Protein AF-A0A4P9WTD4-F1 (afdb_monomer_lite)

Structure (mmCIF, N/CA/C/O backbone):
data_AF-A0A4P9WTD4-F1
#
_entry.id   AF-A0A4P9WTD4-F1
#
loop_
_atom_site.group_PDB
_atom_site.id
_atom_site.type_symbol
_atom_site.label_atom_id
_atom_site.label_alt_id
_atom_site.label_comp_id
_atom_site.label_asym_id
_atom_site.label_entity_id
_atom_site.label_seq_id
_atom_site.pdbx_PDB_ins_code
_atom_site.Cartn_x
_atom_site.Cartn_y
_atom_site.Cartn_z
_atom_site.occupancy
_atom_site.B_iso_or_equiv
_atom_site.auth_seq_id
_atom_site.auth_comp_id
_atom_site.auth_asym_id
_atom_site.auth_atom_id
_atom_site.pdbx_PDB_model_num
ATOM 1 N N . THR A 1 1 ? -2.253 -10.517 -20.379 1.00 47.25 1 THR A N 1
ATOM 2 C CA . THR A 1 1 ? -2.620 -11.701 -19.579 1.00 47.25 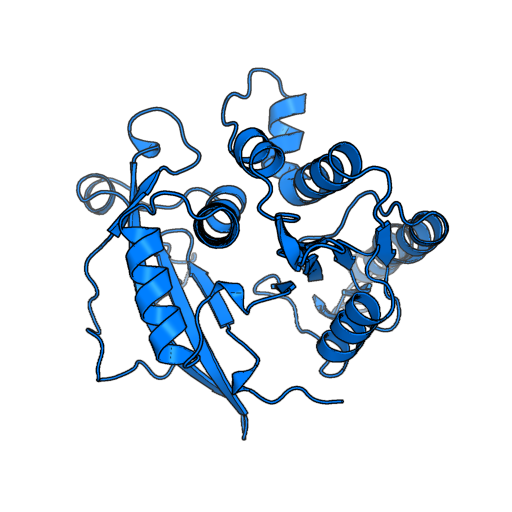1 THR A CA 1
ATOM 3 C C . THR A 1 1 ? -3.377 -11.205 -18.371 1.00 47.25 1 THR A C 1
ATOM 5 O O . THR A 1 1 ? -2.837 -10.384 -17.643 1.00 47.25 1 THR A O 1
ATOM 8 N N . SER A 1 2 ? -4.642 -11.588 -18.216 1.00 67.75 2 SER A N 1
ATOM 9 C CA . SER A 1 2 ? -5.402 -11.311 -16.994 1.00 67.75 2 SER A CA 1
ATOM 10 C C . SER A 1 2 ? -4.894 -12.235 -15.887 1.00 67.75 2 SER A C 1
ATOM 12 O O . SER A 1 2 ? -4.683 -13.422 -16.125 1.00 67.75 2 SER A O 1
ATOM 14 N N . PHE A 1 3 ? -4.649 -11.695 -14.696 1.00 77.19 3 PHE A N 1
ATOM 15 C CA . PHE A 1 3 ? -4.383 -12.518 -13.516 1.00 77.19 3 PHE A CA 1
ATOM 16 C C . PHE A 1 3 ? -5.710 -13.024 -12.961 1.00 77.19 3 PHE A C 1
ATOM 18 O O . PHE A 1 3 ? -6.673 -12.250 -12.915 1.00 77.19 3 PHE A O 1
ATOM 25 N N . ALA A 1 4 ? -5.746 -14.289 -12.546 1.00 86.38 4 ALA A N 1
ATOM 26 C CA . ALA A 1 4 ? -6.884 -14.830 -11.818 1.00 86.38 4 ALA A CA 1
ATOM 27 C C . ALA A 1 4 ? -7.024 -14.127 -10.453 1.00 86.38 4 ALA A C 1
ATOM 29 O O . ALA A 1 4 ? -6.084 -13.488 -9.967 1.00 86.38 4 ALA A O 1
ATOM 30 N N . ASP A 1 5 ? -8.232 -14.139 -9.898 1.00 87.69 5 ASP A N 1
ATOM 31 C CA . ASP A 1 5 ? -8.572 -13.313 -8.735 1.00 87.69 5 ASP A CA 1
ATOM 32 C C . ASP A 1 5 ? -7.946 -13.827 -7.432 1.00 87.69 5 ASP A C 1
ATOM 34 O O . ASP A 1 5 ? -7.643 -13.035 -6.546 1.00 87.69 5 ASP A O 1
ATOM 38 N N . ASP A 1 6 ? -7.626 -15.117 -7.374 1.00 85.62 6 ASP A N 1
ATOM 39 C CA . ASP A 1 6 ? -6.873 -15.789 -6.310 1.00 85.62 6 ASP A CA 1
ATOM 40 C C . ASP A 1 6 ? -5.388 -15.378 -6.241 1.00 85.62 6 ASP A C 1
ATOM 42 O O . ASP A 1 6 ? -4.740 -15.555 -5.212 1.00 85.62 6 ASP A O 1
ATOM 46 N N . TYR A 1 7 ? -4.850 -14.754 -7.295 1.00 90.88 7 TYR A N 1
ATOM 47 C CA . TYR A 1 7 ? -3.515 -14.134 -7.284 1.00 90.88 7 TYR A CA 1
ATOM 48 C C . TYR A 1 7 ? -3.527 -12.687 -6.772 1.00 90.88 7 TYR A C 1
ATOM 50 O O . TYR A 1 7 ? -2.493 -12.011 -6.800 1.00 90.88 7 TYR A O 1
ATOM 58 N N . LYS A 1 8 ? -4.687 -12.176 -6.348 1.00 94.69 8 LYS A N 1
ATOM 59 C CA . LYS A 1 8 ? -4.873 -10.794 -5.902 1.00 94.69 8 LYS A CA 1
ATOM 60 C C . LYS A 1 8 ? -5.380 -10.785 -4.463 1.00 94.69 8 LYS A C 1
ATOM 62 O O . LYS A 1 8 ? -6.129 -11.653 -4.036 1.00 94.69 8 LYS A O 1
ATOM 67 N N . LEU A 1 9 ? -4.985 -9.753 -3.731 1.00 96.69 9 LEU A N 1
ATOM 68 C CA . LEU A 1 9 ? -5.499 -9.452 -2.402 1.00 96.69 9 LEU A CA 1
ATOM 69 C C . LEU A 1 9 ? -5.784 -7.956 -2.345 1.00 96.69 9 LEU A C 1
ATOM 71 O O . LEU A 1 9 ? -4.868 -7.151 -2.530 1.00 96.69 9 LEU A O 1
ATOM 75 N N . LEU A 1 10 ? -7.030 -7.576 -2.070 1.00 97.12 10 LEU A N 1
ATOM 76 C CA . LEU A 1 10 ? -7.340 -6.195 -1.715 1.00 97.12 10 LEU A CA 1
ATOM 77 C C . LEU A 1 10 ? -6.977 -5.981 -0.247 1.00 97.12 10 LEU A C 1
ATOM 79 O O . LEU A 1 10 ? -7.539 -6.615 0.642 1.00 97.12 10 LEU A O 1
ATOM 83 N N . PHE A 1 11 ? -6.020 -5.092 0.007 1.00 97.69 11 PHE A N 1
ATOM 84 C CA . PHE A 1 11 ? -5.572 -4.744 1.352 1.00 97.69 11 PHE A CA 1
ATOM 85 C C . PHE A 1 11 ? -5.957 -3.296 1.649 1.00 97.69 11 PHE A C 1
ATOM 87 O O . PHE A 1 11 ? -5.287 -2.359 1.217 1.00 97.69 11 PHE A O 1
ATOM 94 N N . ILE A 1 12 ? -7.060 -3.109 2.368 1.00 97.56 12 ILE A N 1
ATOM 95 C CA . ILE A 1 12 ? -7.661 -1.799 2.619 1.00 97.56 12 ILE A CA 1
ATOM 96 C C . ILE A 1 12 ? -7.408 -1.413 4.073 1.00 97.56 12 ILE A C 1
ATOM 98 O O . ILE A 1 12 ? -7.670 -2.197 4.981 1.00 97.56 12 ILE A O 1
ATOM 102 N N . ILE A 1 13 ? -6.929 -0.191 4.318 1.00 97.38 13 ILE A N 1
ATOM 103 C CA . ILE A 1 13 ? -6.747 0.337 5.675 1.00 97.38 13 ILE A CA 1
ATOM 104 C C . ILE A 1 13 ? -7.654 1.550 5.870 1.00 97.38 13 ILE A C 1
ATOM 106 O O . ILE A 1 13 ? -7.453 2.586 5.240 1.00 97.38 13 ILE A O 1
ATOM 110 N N . ALA A 1 14 ? -8.606 1.448 6.794 1.00 96.56 14 ALA A N 1
ATOM 111 C CA . ALA A 1 14 ? -9.378 2.587 7.267 1.00 96.56 14 ALA A CA 1
ATOM 112 C C . ALA A 1 14 ? -8.606 3.301 8.389 1.00 96.56 14 ALA A C 1
ATOM 114 O O . ALA A 1 14 ? -8.388 2.743 9.472 1.00 96.56 14 ALA A O 1
ATOM 115 N N . ASP A 1 15 ? -8.165 4.534 8.125 1.00 94.81 15 ASP A N 1
ATOM 116 C CA . ASP A 1 15 ? -7.369 5.335 9.061 1.00 94.81 15 ASP A CA 1
ATOM 117 C C . ASP A 1 15 ? -8.236 5.987 10.149 1.00 94.81 15 ASP A C 1
ATOM 119 O O . ASP A 1 15 ? -8.491 7.192 10.159 1.00 94.81 15 ASP A O 1
ATOM 123 N N . GLY A 1 16 ? -8.681 5.164 11.091 1.00 94.06 16 GLY A N 1
ATOM 124 C CA . GLY A 1 16 ? -9.456 5.584 12.248 1.00 94.06 16 GLY A CA 1
ATOM 125 C C . GLY A 1 16 ? -10.963 5.428 12.066 1.00 94.06 16 GLY A C 1
ATOM 126 O O . GLY A 1 16 ? -11.479 5.202 10.969 1.00 94.06 16 GLY A O 1
ATOM 127 N N . MET A 1 17 ? -11.683 5.603 13.170 1.00 92.69 17 MET A N 1
ATOM 128 C CA . MET A 1 17 ? -13.146 5.656 13.181 1.00 92.69 17 MET A CA 1
ATOM 129 C C . MET A 1 17 ? -13.596 7.076 12.826 1.00 92.69 17 MET A C 1
ATOM 131 O O . MET A 1 17 ? -13.810 7.908 13.706 1.00 92.69 17 MET A O 1
ATOM 135 N N . VAL A 1 18 ? -13.660 7.378 11.527 1.00 92.19 18 VAL A N 1
ATOM 136 C CA . VAL A 1 18 ? -13.983 8.717 11.013 1.00 92.19 18 VAL A CA 1
ATOM 137 C C . VAL A 1 18 ? -15.304 8.690 10.252 1.00 92.19 18 VAL A C 1
ATOM 139 O O . VAL A 1 18 ? -15.520 7.819 9.414 1.00 92.19 18 VAL A O 1
ATOM 142 N N . THR A 1 19 ? -16.160 9.675 10.515 1.00 91.56 19 THR A N 1
ATOM 143 C CA . THR A 1 19 ? -17.380 9.942 9.744 1.00 91.56 19 THR A CA 1
ATOM 144 C C . THR A 1 19 ? -17.198 11.244 8.972 1.00 91.56 19 THR A C 1
ATOM 146 O O . THR A 1 19 ? -16.781 12.258 9.542 1.00 91.56 19 THR A O 1
ATOM 149 N N . GLY A 1 20 ? -17.451 11.201 7.663 1.00 86.00 20 GLY A N 1
ATOM 150 C CA . GLY A 1 20 ? -17.357 12.366 6.786 1.00 86.00 20 GLY A CA 1
ATOM 151 C C . GLY A 1 20 ? -18.389 13.438 7.142 1.00 86.00 20 GLY A C 1
ATOM 152 O O . GLY A 1 20 ? -19.446 13.150 7.699 1.00 86.00 20 GLY A O 1
ATOM 153 N N . SER A 1 21 ? -18.094 14.696 6.816 1.00 87.25 21 SER A N 1
ATOM 154 C CA . SER A 1 21 ? -19.066 15.778 7.001 1.00 87.25 21 SER A CA 1
ATOM 155 C C . SER A 1 21 ? -20.281 15.541 6.106 1.00 87.25 21 SER A C 1
ATOM 157 O O . SER A 1 21 ? -20.134 15.482 4.892 1.00 87.25 21 SER A O 1
ATOM 159 N N . GLY A 1 22 ? -21.472 15.452 6.699 1.00 87.62 22 GLY A N 1
ATOM 160 C CA . GLY A 1 22 ? -22.713 15.162 5.972 1.00 87.62 22 GLY A CA 1
ATOM 161 C C . GLY A 1 22 ? -23.001 13.671 5.778 1.00 87.62 22 GLY A C 1
ATOM 162 O O . GLY A 1 22 ? -24.087 13.335 5.316 1.00 87.62 22 GLY A O 1
ATOM 163 N N . GLU A 1 23 ? -22.088 12.787 6.185 1.00 90.12 23 GLU A N 1
ATOM 164 C CA . GLU A 1 23 ? -22.290 11.340 6.131 1.00 90.12 23 GLU A CA 1
ATOM 165 C C . GLU A 1 23 ? -22.925 10.807 7.416 1.00 90.12 23 GLU A C 1
ATOM 167 O O . GLU A 1 23 ? -22.675 11.298 8.519 1.00 90.12 23 GLU A O 1
ATOM 172 N N . THR A 1 24 ? -23.744 9.765 7.274 1.00 91.38 24 THR A N 1
ATOM 173 C CA . THR A 1 24 ? -24.396 9.084 8.411 1.00 91.38 24 THR A CA 1
ATOM 174 C C . THR A 1 24 ? -23.626 7.861 8.895 1.00 91.38 24 THR A C 1
ATOM 176 O O . THR A 1 24 ? -23.836 7.413 10.019 1.00 91.38 24 THR A O 1
ATOM 179 N N . ARG A 1 25 ? -22.735 7.331 8.052 1.00 93.38 25 ARG A N 1
ATOM 180 C CA . ARG A 1 25 ? -21.961 6.113 8.294 1.00 93.38 25 ARG A CA 1
ATOM 181 C C . ARG A 1 25 ? -20.480 6.438 8.358 1.00 93.38 25 ARG A C 1
ATOM 183 O O . ARG A 1 25 ? -19.993 7.301 7.626 1.00 93.38 25 ARG A O 1
ATOM 190 N N . SER A 1 26 ? -19.759 5.740 9.226 1.00 93.75 26 SER A N 1
ATOM 191 C CA . SER A 1 26 ? -18.306 5.892 9.301 1.00 93.75 26 SER A CA 1
ATOM 192 C C . SER A 1 26 ? -17.624 5.276 8.069 1.00 93.75 26 SER A C 1
ATOM 194 O O . SER A 1 26 ? -18.153 4.351 7.449 1.00 93.75 26 SER A O 1
ATOM 196 N N . THR A 1 27 ? -16.431 5.754 7.695 1.00 94.25 27 THR A N 1
ATOM 197 C CA . THR A 1 27 ? -15.652 5.173 6.585 1.00 94.25 27 THR A CA 1
ATOM 198 C C . THR A 1 27 ? -15.463 3.656 6.744 1.00 94.25 27 THR A C 1
ATOM 200 O O . THR A 1 27 ? -15.706 2.940 5.772 1.00 94.25 27 THR A O 1
ATOM 203 N N . PRO A 1 28 ? -15.117 3.121 7.936 1.00 95.50 28 PRO A N 1
ATOM 204 C CA . PRO A 1 28 ? -15.068 1.677 8.147 1.00 95.50 28 PRO A CA 1
ATOM 205 C C . PRO A 1 28 ? -16.398 0.970 7.872 1.00 95.50 28 PRO A C 1
ATOM 207 O O . PRO A 1 28 ? -16.398 -0.078 7.239 1.00 95.50 28 PRO A O 1
ATOM 210 N N . GLU A 1 29 ? -17.535 1.527 8.299 1.00 95.12 29 GLU A N 1
ATOM 211 C CA . GLU A 1 29 ? -18.846 0.921 8.030 1.00 95.12 29 GLU A CA 1
ATOM 212 C C . GLU A 1 29 ? -19.137 0.850 6.533 1.00 95.12 29 GLU A C 1
ATOM 214 O O . GLU A 1 29 ? -19.623 -0.175 6.058 1.00 95.12 29 GLU A O 1
ATOM 219 N N . ILE A 1 30 ? -18.847 1.924 5.795 1.00 95.06 30 ILE A N 1
ATOM 220 C CA . ILE A 1 30 ? -19.037 1.972 4.342 1.00 95.06 30 ILE A CA 1
ATOM 221 C C . ILE A 1 30 ? -18.205 0.872 3.675 1.00 95.06 30 ILE A C 1
ATOM 223 O O . ILE A 1 30 ? -18.763 0.068 2.929 1.00 95.06 30 ILE A O 1
ATOM 227 N N . LEU A 1 31 ? -16.915 0.778 4.014 1.00 95.25 31 LEU A N 1
ATOM 228 C CA . LEU A 1 31 ? -16.016 -0.256 3.492 1.00 95.25 31 LEU A CA 1
ATOM 229 C C . LEU A 1 31 ? -16.522 -1.669 3.804 1.00 95.25 31 LEU A C 1
ATOM 231 O O . LEU A 1 31 ? -16.565 -2.513 2.915 1.00 95.25 31 LEU A O 1
ATOM 235 N N . LEU A 1 32 ? -16.961 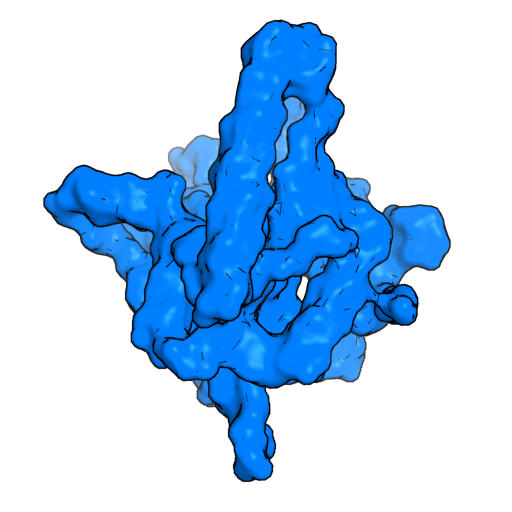-1.923 5.040 1.00 96.12 32 LEU A N 1
ATOM 236 C CA . LEU A 1 32 ? -17.476 -3.234 5.440 1.00 96.12 32 LEU A CA 1
ATOM 237 C C . LEU A 1 32 ? -18.793 -3.595 4.742 1.00 96.12 32 LEU A C 1
ATOM 239 O O . LEU A 1 32 ? -19.047 -4.771 4.529 1.00 96.12 32 LEU A O 1
ATOM 243 N N . SER A 1 33 ? -19.613 -2.617 4.342 1.00 95.12 33 SER A N 1
ATOM 244 C CA . SER A 1 33 ? -20.810 -2.901 3.531 1.00 95.12 33 SER A CA 1
ATOM 245 C C . SER A 1 33 ? -20.534 -3.166 2.056 1.00 95.12 33 SER A C 1
ATOM 247 O O . SER A 1 33 ? -21.446 -3.580 1.348 1.00 95.12 33 SER A O 1
ATOM 249 N N . MET A 1 34 ? -19.319 -2.892 1.580 1.00 94.50 34 MET A N 1
ATOM 250 C CA . MET A 1 34 ? -18.927 -3.164 0.196 1.00 94.50 34 MET A CA 1
ATOM 251 C C . MET A 1 34 ? -18.374 -4.578 0.011 1.00 94.50 34 MET A C 1
ATOM 253 O O . MET A 1 34 ? -18.164 -4.983 -1.128 1.00 94.50 34 MET A O 1
ATOM 257 N N . ILE A 1 35 ? -18.118 -5.312 1.097 1.00 95.81 35 ILE A N 1
ATOM 258 C CA . ILE A 1 35 ? -17.527 -6.650 1.054 1.00 95.81 35 ILE A CA 1
ATOM 259 C C . ILE A 1 35 ? -18.463 -7.689 1.666 1.00 95.81 35 ILE A C 1
ATOM 261 O O . ILE A 1 35 ? -19.193 -7.420 2.619 1.00 95.81 35 ILE A O 1
ATOM 265 N N . GLU A 1 36 ? -18.402 -8.902 1.136 1.00 95.94 36 GLU A N 1
ATOM 266 C CA . GLU A 1 36 ? -19.046 -10.083 1.699 1.00 95.94 36 GLU A CA 1
ATOM 267 C C . GLU A 1 36 ? -18.134 -10.650 2.792 1.00 95.94 36 GLU A C 1
ATOM 269 O O . GLU A 1 36 ? -17.082 -11.220 2.498 1.00 95.94 36 GLU A O 1
ATOM 274 N N . LEU A 1 37 ? -18.488 -10.430 4.062 1.00 96.31 37 LEU A N 1
ATOM 275 C CA . LEU A 1 37 ? -17.699 -10.906 5.202 1.00 96.31 37 LEU A CA 1
ATOM 276 C C . LEU A 1 37 ? -17.734 -12.433 5.308 1.00 96.31 37 LEU A C 1
ATOM 278 O O . LEU A 1 37 ? -18.788 -13.045 5.155 1.00 96.31 37 LEU A O 1
ATOM 282 N N . ASP A 1 38 ? -16.589 -13.033 5.634 1.00 95.00 38 ASP A N 1
ATOM 283 C CA . ASP A 1 38 ? -16.498 -14.477 5.857 1.00 95.00 38 ASP A CA 1
ATOM 284 C C . ASP A 1 38 ? -17.192 -14.887 7.167 1.00 95.00 38 ASP A C 1
ATOM 286 O O . ASP A 1 38 ? -16.834 -14.404 8.243 1.00 95.00 38 ASP A O 1
ATOM 290 N N . GLU A 1 39 ? -18.144 -15.818 7.091 1.00 93.31 39 GLU A N 1
ATOM 291 C CA . GLU A 1 39 ? -18.887 -16.342 8.245 1.00 93.31 39 GLU A CA 1
ATOM 292 C C . GLU A 1 39 ? -18.021 -17.160 9.221 1.00 93.31 39 GLU A C 1
ATOM 294 O O . GLU A 1 39 ? -18.353 -17.269 10.403 1.00 93.31 39 GLU A O 1
ATOM 299 N N . ASN A 1 40 ? -16.895 -17.715 8.762 1.00 92.00 40 ASN A N 1
ATOM 300 C CA . ASN A 1 40 ? -15.944 -18.444 9.606 1.00 92.00 40 ASN A CA 1
ATOM 301 C C . ASN A 1 40 ? -15.164 -17.514 10.545 1.00 92.00 40 ASN A C 1
ATOM 303 O O . ASN A 1 40 ? -14.508 -17.983 11.479 1.00 92.00 40 ASN A O 1
ATOM 307 N N . TRP A 1 41 ? -15.225 -16.202 10.313 1.00 91.62 41 TRP A N 1
ATOM 308 C CA . TRP A 1 41 ? -14.562 -15.196 11.127 1.00 91.62 41 TRP A CA 1
ATOM 309 C C . TRP A 1 41 ? -15.580 -14.306 11.839 1.00 91.62 41 TRP A C 1
ATOM 311 O O . TRP A 1 41 ? -16.677 -14.037 11.361 1.00 91.62 41 TRP A O 1
ATOM 321 N N . SER A 1 42 ? -15.209 -13.818 13.026 1.00 85.19 42 SER A N 1
ATOM 322 C CA . SER A 1 42 ? -16.078 -12.912 13.781 1.00 85.19 42 SER A CA 1
ATOM 323 C C . SER A 1 42 ? -16.337 -11.625 12.995 1.00 85.19 42 SER A C 1
ATOM 325 O O . SER A 1 42 ? -15.395 -10.924 12.620 1.00 85.19 42 SER A O 1
ATOM 327 N N . SER A 1 43 ? -17.611 -11.250 12.865 1.00 84.12 43 SER A N 1
ATOM 328 C CA . SER A 1 43 ? -18.040 -9.934 12.371 1.00 84.12 43 SER A CA 1
ATOM 329 C C . SER A 1 43 ? -17.692 -8.786 13.331 1.00 84.12 43 SER A C 1
ATOM 331 O O . SER A 1 43 ? -17.803 -7.617 12.973 1.00 84.12 43 SER A O 1
ATOM 333 N N . ALA A 1 44 ? -17.230 -9.103 14.543 1.00 88.50 44 ALA A N 1
ATOM 334 C CA . ALA A 1 44 ? -16.696 -8.164 15.521 1.00 88.50 44 ALA A CA 1
ATOM 335 C C . ALA A 1 44 ? -15.316 -8.650 16.010 1.00 88.50 44 ALA A C 1
ATOM 337 O O . ALA A 1 44 ? -15.196 -9.187 17.117 1.00 88.50 44 ALA A O 1
ATOM 338 N N . PRO A 1 45 ? -14.261 -8.516 15.189 1.00 92.88 45 PRO A N 1
ATOM 339 C CA . PRO A 1 45 ? -12.922 -8.958 15.548 1.00 92.88 45 PRO A CA 1
ATOM 340 C C . PRO A 1 45 ? -12.360 -8.146 16.724 1.00 92.88 45 PRO A C 1
ATOM 342 O O . PRO A 1 45 ? -12.669 -6.962 16.919 1.00 92.88 45 PRO A O 1
ATOM 345 N N . ILE A 1 46 ? -11.510 -8.808 17.508 1.00 94.38 46 ILE A N 1
ATOM 346 C CA . ILE A 1 46 ? -10.835 -8.216 18.664 1.00 94.38 46 ILE A CA 1
ATOM 347 C C . ILE A 1 46 ? -9.806 -7.185 18.165 1.00 94.38 46 ILE A C 1
ATOM 349 O O . ILE A 1 46 ? -9.044 -7.495 17.248 1.00 94.38 46 ILE A O 1
ATOM 353 N N . PRO A 1 47 ? -9.757 -5.969 18.743 1.00 97.06 47 PRO A N 1
ATOM 354 C CA . PRO A 1 47 ? -8.697 -5.010 18.452 1.00 97.06 47 PRO A CA 1
ATOM 355 C C . PRO A 1 47 ? -7.317 -5.568 18.812 1.00 97.06 47 PRO A C 1
ATOM 357 O O . PRO A 1 47 ? -7.061 -5.894 19.971 1.00 97.06 47 PRO A O 1
ATOM 360 N N . MET A 1 48 ? -6.417 -5.627 17.835 1.00 97.88 48 MET A N 1
ATOM 361 C CA . MET A 1 48 ? -5.037 -6.058 18.027 1.00 97.88 48 MET A CA 1
ATOM 362 C C . MET A 1 48 ? -4.109 -4.842 18.154 1.00 97.88 48 MET A C 1
ATOM 364 O O . MET A 1 48 ? -4.190 -3.929 17.325 1.00 97.88 48 MET A O 1
ATOM 368 N N . PRO A 1 49 ? -3.234 -4.791 19.175 1.00 97.62 49 PRO A N 1
ATOM 369 C CA . PRO A 1 49 ? -2.328 -3.668 19.379 1.00 97.62 49 PRO A CA 1
ATOM 370 C C . PRO A 1 49 ? -1.175 -3.644 18.372 1.00 97.62 49 PRO A C 1
ATOM 372 O O . PRO A 1 49 ? -0.656 -4.686 17.966 1.00 97.62 49 PRO A O 1
ATOM 375 N N . TYR A 1 50 ? -0.740 -2.430 18.034 1.00 97.00 50 TYR A N 1
ATOM 376 C CA . TYR A 1 50 ? 0.469 -2.154 17.263 1.00 97.00 50 TYR A CA 1
ATOM 377 C C . TYR A 1 50 ? 1.075 -0.797 17.660 1.00 97.00 50 TYR A C 1
ATOM 379 O O . TYR A 1 50 ? 0.444 0.018 18.340 1.00 97.00 50 TYR A O 1
ATOM 387 N N . LEU A 1 51 ? 2.318 -0.550 17.237 1.00 94.50 51 LEU A N 1
ATOM 388 C CA . LEU A 1 51 ? 2.995 0.728 17.457 1.00 94.50 51 LEU A CA 1
ATOM 389 C C . LEU A 1 51 ? 2.821 1.644 16.243 1.00 94.50 51 LEU A C 1
ATOM 391 O O . LEU A 1 51 ? 3.325 1.350 15.161 1.00 94.50 51 LEU A O 1
ATOM 395 N N . ALA A 1 52 ? 2.144 2.769 16.451 1.00 92.38 52 ALA A N 1
ATOM 396 C CA . ALA A 1 52 ? 1.872 3.778 15.439 1.00 92.38 52 ALA A CA 1
ATOM 397 C C . ALA A 1 52 ? 2.975 4.847 15.335 1.00 92.38 52 ALA A C 1
ATOM 399 O O . ALA A 1 52 ? 3.768 5.070 16.256 1.00 92.38 52 ALA A O 1
ATOM 400 N N . VAL A 1 53 ? 2.984 5.576 14.218 1.00 87.81 53 VAL A N 1
ATOM 401 C CA . VAL A 1 53 ? 3.872 6.720 13.954 1.00 87.81 53 VAL A CA 1
ATOM 402 C C . VAL A 1 53 ? 3.335 7.980 14.623 1.00 87.81 53 VAL A C 1
ATOM 404 O O . VAL A 1 53 ? 2.830 8.901 13.983 1.00 87.81 53 VAL A O 1
ATOM 407 N N . ALA A 1 54 ? 3.453 8.026 15.945 1.00 85.88 54 ALA A N 1
ATOM 408 C CA . ALA A 1 54 ? 3.055 9.168 16.756 1.00 85.88 54 ALA A CA 1
ATOM 409 C C . ALA A 1 54 ? 3.976 9.360 17.969 1.00 85.88 54 ALA A C 1
ATOM 411 O O . ALA A 1 54 ? 4.876 8.559 18.232 1.00 85.88 54 ALA A O 1
ATOM 412 N N . GLU A 1 55 ? 3.767 10.456 18.696 1.00 83.12 55 GLU A N 1
ATOM 413 C CA . GLU A 1 55 ? 4.498 10.783 19.922 1.00 83.12 55 GLU A CA 1
ATOM 414 C C . GLU A 1 55 ? 3.618 10.567 21.163 1.00 83.12 55 GLU A C 1
ATOM 416 O O . GLU A 1 55 ? 2.394 10.699 21.113 1.00 83.12 55 GLU A O 1
ATOM 421 N N . GLY A 1 56 ? 4.248 10.239 22.294 1.00 87.25 56 GLY A N 1
ATOM 422 C CA . GLY A 1 56 ? 3.554 10.033 23.567 1.00 87.25 56 GLY A CA 1
ATOM 423 C C . GLY A 1 56 ? 2.552 8.875 23.531 1.00 87.25 56 GLY A C 1
ATOM 424 O O . GLY A 1 56 ? 2.801 7.847 22.902 1.00 87.25 56 GLY A O 1
ATOM 425 N N . ALA A 1 57 ? 1.413 9.054 24.206 1.00 85.12 57 ALA A N 1
ATOM 426 C CA . ALA A 1 57 ? 0.363 8.039 24.316 1.00 85.12 57 ALA A CA 1
ATOM 427 C C . ALA A 1 57 ? -0.245 7.646 22.958 1.00 85.12 57 ALA A C 1
ATOM 429 O O . ALA A 1 57 ? -0.655 6.506 22.775 1.00 85.12 57 ALA A O 1
ATOM 430 N N . ALA A 1 58 ? -0.228 8.555 21.978 1.00 85.38 58 ALA A N 1
ATOM 431 C CA . ALA A 1 58 ? -0.765 8.299 20.644 1.00 85.38 58 ALA A CA 1
ATOM 432 C C . ALA A 1 58 ? 0.051 7.257 19.850 1.00 85.38 58 ALA A C 1
ATOM 434 O O . ALA A 1 58 ? -0.408 6.798 18.800 1.00 85.38 58 ALA A O 1
ATOM 435 N N . ARG A 1 59 ? 1.253 6.892 20.326 1.00 92.31 59 ARG A N 1
ATOM 436 C CA . ARG A 1 59 ? 2.090 5.830 19.749 1.00 92.31 59 ARG A CA 1
ATOM 437 C C . ARG A 1 59 ? 1.474 4.444 19.931 1.00 92.31 59 ARG A C 1
ATOM 439 O O . ARG A 1 59 ? 1.725 3.564 19.115 1.00 92.31 59 ARG A O 1
ATOM 446 N N . GLU A 1 60 ? 0.687 4.240 20.979 1.00 94.38 60 GLU A N 1
ATOM 447 C CA . GLU A 1 60 ? -0.080 3.011 21.147 1.00 94.38 60 GLU A CA 1
ATOM 448 C C . GLU A 1 60 ? -1.378 3.128 20.353 1.00 94.38 60 GLU A C 1
ATOM 450 O O . GLU A 1 60 ? -2.137 4.086 20.508 1.00 94.38 60 GLU A O 1
ATOM 455 N N . ASN A 1 61 ? -1.626 2.164 19.472 1.00 96.81 61 ASN A N 1
ATOM 456 C CA . ASN A 1 61 ? -2.853 2.105 18.693 1.00 96.81 61 ASN A CA 1
ATOM 457 C C . ASN A 1 61 ? -3.317 0.650 18.578 1.00 96.81 61 ASN A C 1
ATOM 459 O O . ASN A 1 61 ? -2.562 -0.290 18.836 1.00 96.81 61 ASN A O 1
ATOM 463 N N . MET A 1 62 ? -4.579 0.458 18.214 1.00 97.75 62 MET A N 1
ATOM 464 C CA . MET A 1 62 ? -5.149 -0.857 17.955 1.00 97.75 62 MET A CA 1
ATOM 465 C C . MET A 1 62 ? -5.886 -0.838 16.624 1.00 97.75 62 MET A C 1
ATOM 467 O O . MET A 1 62 ? -6.427 0.193 16.213 1.00 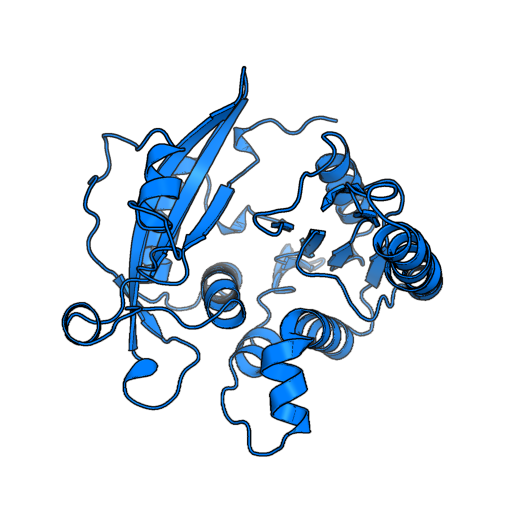97.75 62 MET A O 1
ATOM 471 N N . ALA A 1 63 ? -5.915 -1.985 15.956 1.00 98.00 63 ALA A N 1
ATOM 472 C CA . ALA A 1 63 ? -6.683 -2.164 14.738 1.00 98.00 63 ALA A CA 1
ATOM 473 C C . ALA A 1 63 ? -7.443 -3.489 14.744 1.00 98.00 63 ALA A C 1
ATOM 475 O O . ALA A 1 63 ? -7.020 -4.481 15.331 1.00 98.00 63 ALA A O 1
ATOM 476 N N . LYS A 1 64 ? -8.592 -3.481 14.081 1.00 97.69 64 LYS A N 1
ATOM 477 C CA . LYS A 1 64 ? -9.447 -4.638 13.842 1.00 97.69 64 LYS A CA 1
ATOM 478 C C . LYS A 1 64 ? -9.246 -5.107 12.410 1.00 97.69 64 LYS A C 1
ATOM 480 O O . LYS A 1 64 ? -9.321 -4.285 11.501 1.00 97.69 64 LYS A O 1
ATOM 485 N N . VAL A 1 65 ? -9.026 -6.399 12.201 1.00 98.06 65 VAL A N 1
ATOM 486 C CA . VAL A 1 65 ? -8.855 -6.965 10.856 1.00 98.06 65 VAL A CA 1
ATOM 487 C C . VAL A 1 65 ? -10.085 -7.783 10.492 1.00 98.06 65 VAL A C 1
ATOM 489 O O . VAL A 1 65 ? -10.403 -8.758 11.176 1.00 98.06 65 VAL A O 1
ATOM 492 N N . TYR A 1 66 ? -10.744 -7.391 9.410 1.00 97.94 66 TYR A N 1
ATOM 493 C CA . TYR A 1 66 ? -11.881 -8.085 8.814 1.00 97.94 66 TYR A CA 1
ATOM 494 C C . TYR A 1 66 ? -11.435 -8.785 7.534 1.00 97.94 66 TYR A C 1
ATOM 496 O O . TYR A 1 66 ? -10.545 -8.294 6.837 1.00 97.94 66 TYR A O 1
ATOM 504 N N . VAL A 1 67 ? -12.061 -9.919 7.240 1.00 96.88 67 VAL A N 1
ATOM 505 C CA . VAL A 1 67 ? -11.800 -10.732 6.050 1.00 96.88 67 VAL A CA 1
ATOM 506 C C . VAL A 1 67 ? -13.098 -10.978 5.301 1.00 96.88 67 VAL A C 1
ATOM 508 O O . VAL A 1 67 ? -14.162 -11.083 5.912 1.00 96.88 67 VAL A O 1
ATOM 511 N N . GLY A 1 68 ? -13.000 -11.058 3.984 1.00 96.31 68 GLY A N 1
ATOM 512 C CA . GLY A 1 68 ? -14.140 -11.308 3.122 1.00 96.31 68 GLY A CA 1
ATOM 513 C C . GLY A 1 68 ? -13.755 -11.261 1.652 1.00 96.31 68 GLY A C 1
ATOM 514 O O . GLY A 1 68 ? -12.573 -11.328 1.304 1.00 96.31 68 GLY A O 1
ATOM 515 N N . TRP A 1 69 ? -14.757 -11.092 0.800 1.00 96.81 69 TRP A N 1
ATOM 516 C CA . TRP A 1 69 ? -14.594 -10.989 -0.644 1.00 96.81 69 TRP A CA 1
ATOM 517 C C . TRP A 1 69 ? -15.251 -9.727 -1.176 1.00 96.81 69 TRP A C 1
ATOM 519 O O . TRP A 1 69 ? -16.348 -9.349 -0.766 1.00 96.81 69 TRP A O 1
ATOM 529 N N . TYR A 1 70 ? -14.561 -9.063 -2.096 1.00 96.19 70 TYR A N 1
ATOM 530 C CA . TYR A 1 70 ? -15.144 -7.991 -2.883 1.00 96.19 70 TYR A CA 1
ATOM 531 C C . TYR A 1 70 ? -15.576 -8.562 -4.231 1.00 96.19 70 TYR A C 1
ATOM 533 O O . TYR A 1 70 ? -14.732 -9.006 -5.016 1.00 96.19 70 TYR A O 1
ATOM 541 N N . SER A 1 71 ? -16.883 -8.548 -4.478 1.00 94.69 71 SER A N 1
ATOM 542 C CA . SER A 1 71 ? -17.498 -9.083 -5.691 1.00 94.69 71 SER A CA 1
ATOM 543 C C . SER A 1 71 ? -17.852 -7.946 -6.653 1.00 94.69 71 SER A C 1
ATOM 545 O O . SER A 1 71 ? -18.573 -7.013 -6.297 1.00 94.69 71 SER A O 1
ATOM 547 N N . ALA A 1 72 ? -17.365 -8.022 -7.891 1.00 91.38 72 ALA A N 1
ATOM 548 C CA . ALA A 1 72 ? -17.663 -7.067 -8.956 1.00 91.38 72 ALA A CA 1
ATOM 549 C C . ALA A 1 72 ? -17.908 -7.806 -10.279 1.00 91.38 72 ALA A C 1
ATOM 551 O O . ALA A 1 72 ? -16.977 -8.231 -10.966 1.00 91.38 72 ALA A O 1
ATOM 552 N N . GLY A 1 73 ? -19.182 -7.953 -10.652 1.00 89.94 73 GLY A N 1
ATOM 553 C CA . GLY A 1 73 ? -19.570 -8.755 -11.812 1.00 89.94 73 GLY A CA 1
ATOM 554 C C . GLY A 1 73 ? -19.247 -10.233 -11.587 1.00 89.94 73 GLY A C 1
ATOM 555 O O . GLY A 1 73 ? -19.715 -10.821 -10.619 1.00 89.94 73 GLY A O 1
ATOM 556 N N . GLU A 1 74 ? -18.449 -10.822 -12.476 1.00 90.69 74 GLU A N 1
ATOM 557 C CA . GLU A 1 74 ? -17.991 -12.218 -12.367 1.00 90.69 74 GLU A CA 1
ATOM 558 C C . GLU A 1 74 ? -16.715 -12.372 -11.521 1.00 90.69 74 GLU A C 1
ATOM 560 O O . GLU A 1 74 ? -16.278 -13.492 -11.263 1.00 90.69 74 GLU A O 1
ATOM 565 N N . HIS A 1 75 ? -16.108 -11.259 -11.096 1.00 92.12 75 HIS A N 1
ATOM 566 C CA . HIS A 1 75 ? -14.874 -11.258 -10.317 1.00 92.12 75 HIS A CA 1
ATOM 567 C C . HIS A 1 75 ? -15.159 -11.252 -8.821 1.00 92.12 75 HIS A C 1
ATOM 569 O O . HIS A 1 75 ? -16.003 -10.489 -8.350 1.00 92.12 75 HIS A O 1
ATOM 575 N N . SER A 1 76 ? -14.401 -12.049 -8.070 1.00 94.56 76 SER A N 1
ATOM 576 C CA . SER A 1 76 ? -14.452 -12.078 -6.608 1.00 94.56 76 SER A CA 1
ATOM 577 C C . SER A 1 76 ? -13.036 -12.124 -6.055 1.00 94.56 76 SER A C 1
ATOM 579 O O . SER A 1 76 ? -12.319 -13.108 -6.234 1.00 94.56 76 SER A O 1
ATOM 581 N N . VAL A 1 77 ? -12.606 -11.030 -5.425 1.00 96.12 77 VAL A N 1
ATOM 582 C CA . VAL A 1 77 ? -11.225 -10.864 -4.957 1.00 96.12 77 VAL A CA 1
ATOM 583 C C . VAL A 1 77 ? -11.174 -10.972 -3.431 1.00 96.12 77 VAL A C 1
ATOM 585 O O . VAL A 1 77 ? -11.894 -10.230 -2.747 1.00 96.12 77 VAL A O 1
ATOM 588 N N . PRO A 1 78 ? -10.304 -11.836 -2.870 1.00 97.12 78 PRO A N 1
ATOM 589 C CA . PRO A 1 78 ? -10.057 -11.877 -1.435 1.00 97.12 78 PRO A CA 1
ATOM 590 C C . PRO A 1 78 ? -9.686 -10.493 -0.902 1.00 97.12 78 PRO A C 1
ATOM 592 O O . PRO A 1 78 ? -8.851 -9.787 -1.475 1.00 97.12 78 PRO A O 1
ATOM 595 N N . THR A 1 79 ? -10.320 -10.085 0.192 1.00 97.62 79 THR A N 1
ATOM 596 C CA . THR A 1 79 ? -10.218 -8.726 0.722 1.00 97.62 79 THR A CA 1
ATOM 597 C C . THR A 1 79 ? -9.977 -8.733 2.224 1.00 97.62 79 THR A C 1
ATOM 599 O O . THR A 1 79 ? -10.653 -9.421 2.989 1.00 97.62 79 THR A O 1
ATOM 602 N N . ILE A 1 80 ? -9.019 -7.914 2.649 1.00 97.62 80 ILE A N 1
ATOM 603 C CA . ILE A 1 80 ? -8.750 -7.595 4.046 1.00 97.62 80 ILE A CA 1
ATOM 604 C C . ILE A 1 80 ? -9.027 -6.121 4.280 1.00 97.62 80 ILE A C 1
ATOM 606 O O . ILE A 1 80 ? -8.518 -5.261 3.561 1.00 97.62 80 ILE A O 1
ATOM 610 N N . VAL A 1 81 ? -9.779 -5.836 5.342 1.00 98.12 81 VAL A N 1
ATOM 611 C CA . VAL A 1 81 ? -10.015 -4.472 5.818 1.00 98.12 81 VAL A CA 1
ATOM 612 C C . VAL A 1 81 ? -9.428 -4.326 7.216 1.00 98.12 81 VAL A C 1
ATOM 614 O O . VAL A 1 81 ? -9.898 -4.935 8.176 1.00 98.12 81 VAL A O 1
ATOM 617 N N . VAL A 1 82 ? -8.391 -3.502 7.336 1.00 98.31 82 VAL A N 1
ATOM 618 C CA . VAL A 1 82 ? -7.764 -3.123 8.603 1.00 98.31 82 VAL A CA 1
ATOM 619 C C . VAL A 1 82 ? -8.373 -1.810 9.070 1.00 98.31 82 VAL A C 1
ATOM 621 O O . VAL A 1 82 ? -8.164 -0.762 8.467 1.00 98.31 82 VAL A O 1
ATOM 624 N N . VAL A 1 83 ? -9.120 -1.843 10.165 1.00 97.88 83 VAL A N 1
ATOM 625 C CA . VAL A 1 83 ? -9.772 -0.666 10.742 1.00 97.88 83 VAL A CA 1
ATOM 626 C C . VAL A 1 83 ? -9.013 -0.234 11.982 1.00 97.88 83 VAL A C 1
ATOM 628 O O . VAL A 1 83 ? -9.087 -0.903 13.014 1.00 97.88 83 VAL A O 1
ATOM 631 N N . LYS A 1 84 ? -8.300 0.893 11.913 1.00 97.69 84 LYS A N 1
ATOM 632 C CA . LYS A 1 84 ? -7.679 1.475 13.109 1.00 97.69 84 LYS A CA 1
ATOM 633 C C . LYS A 1 84 ? -8.775 2.006 14.027 1.00 97.69 84 LYS A C 1
ATOM 635 O O . LYS A 1 84 ? -9.673 2.709 13.572 1.00 97.69 84 LYS A O 1
ATOM 640 N N . CYS A 1 85 ? -8.705 1.683 15.312 1.00 95.94 85 CYS A N 1
ATOM 641 C CA . CYS A 1 85 ? -9.752 2.038 16.269 1.00 95.94 85 CYS A CA 1
ATOM 642 C C . CYS A 1 85 ? -9.255 2.783 17.510 1.00 95.94 85 CYS A C 1
ATOM 644 O O . CYS A 1 85 ? -10.076 3.174 18.336 1.00 95.94 85 CYS A O 1
ATOM 646 N N . GLY A 1 86 ? -7.948 3.020 17.645 1.00 95.38 86 GLY A N 1
ATOM 647 C CA . GLY A 1 86 ? -7.399 3.657 18.839 1.00 95.38 86 GLY A CA 1
ATOM 648 C C . GLY A 1 86 ? -7.337 2.693 20.017 1.00 95.38 86 GLY A C 1
ATOM 649 O O . GLY A 1 86 ? -7.840 1.568 19.972 1.00 95.38 86 GLY A O 1
ATOM 650 N N . THR A 1 87 ? -6.716 3.145 21.101 1.00 95.38 87 THR A N 1
ATOM 651 C CA . THR A 1 87 ? -6.797 2.448 22.390 1.00 95.38 87 THR A CA 1
ATOM 652 C C . THR A 1 87 ? -8.213 2.564 22.976 1.00 95.38 87 THR A C 1
ATOM 654 O O . THR A 1 87 ? -8.975 3.450 22.581 1.00 95.38 87 THR A O 1
ATOM 657 N N . PRO A 1 88 ? -8.588 1.745 23.979 1.00 93.75 88 PRO A N 1
ATOM 658 C CA . PRO A 1 88 ? -9.890 1.873 24.641 1.00 93.75 88 PRO A CA 1
ATOM 659 C C . PRO A 1 88 ? -10.145 3.253 25.265 1.00 93.75 88 PRO A C 1
ATOM 661 O O . PRO A 1 88 ? -11.298 3.632 25.455 1.00 93.75 88 PRO A O 1
ATOM 664 N N . VAL A 1 89 ? -9.083 3.988 25.612 1.00 91.75 89 VAL A N 1
ATOM 665 C CA . VAL A 1 89 ? -9.174 5.371 26.103 1.00 91.75 89 VAL A CA 1
ATOM 666 C C . VAL A 1 89 ? -9.503 6.311 24.945 1.00 91.75 89 VAL A C 1
ATOM 668 O O . VAL A 1 89 ? -10.493 7.033 25.007 1.00 91.75 89 VAL A O 1
ATOM 671 N N . GLU A 1 90 ? -8.750 6.238 23.843 1.00 89.94 90 GLU A N 1
ATOM 672 C CA . GLU A 1 90 ? -9.017 7.071 22.663 1.00 89.94 90 GLU A CA 1
ATOM 673 C C . GLU A 1 90 ? -10.396 6.822 22.059 1.00 89.94 90 GLU A C 1
ATOM 675 O O . GLU A 1 90 ? -11.034 7.765 21.605 1.00 89.94 90 GLU A O 1
ATOM 680 N N . ALA A 1 91 ? -10.874 5.578 22.082 1.00 89.12 91 ALA A N 1
ATOM 681 C CA . ALA A 1 91 ? -12.201 5.226 21.594 1.00 89.12 91 ALA A CA 1
ATOM 682 C C . ALA A 1 91 ? -13.336 5.952 22.341 1.00 89.12 91 ALA A C 1
ATOM 684 O O . ALA A 1 91 ? -14.420 6.101 21.783 1.00 89.12 91 ALA A O 1
ATOM 685 N N . ARG A 1 92 ? -13.103 6.396 23.585 1.00 88.00 92 ARG A N 1
ATOM 686 C CA . ARG A 1 92 ? -14.069 7.181 24.370 1.00 88.00 92 ARG A CA 1
ATOM 687 C C . ARG A 1 92 ? -13.868 8.684 24.223 1.00 88.00 92 ARG A C 1
ATOM 689 O O . ARG A 1 92 ? -14.848 9.418 24.166 1.00 88.00 92 ARG A O 1
ATOM 696 N N . ASP A 1 93 ? -12.612 9.120 24.164 1.00 88.44 93 ASP A N 1
ATOM 697 C CA . ASP A 1 93 ? -12.259 10.523 24.403 1.00 88.44 93 ASP A CA 1
ATOM 698 C C . ASP A 1 93 ? -11.849 11.284 23.125 1.00 88.44 93 ASP A C 1
ATOM 700 O O . ASP A 1 93 ? -11.740 12.511 23.140 1.00 88.44 93 ASP A O 1
ATOM 704 N N . SER A 1 94 ? -11.613 10.586 22.007 1.00 87.31 94 SER A N 1
ATOM 705 C CA . SER A 1 94 ? -11.195 11.189 20.735 1.00 87.31 94 SER A CA 1
ATOM 706 C C . SER A 1 94 ? -12.343 11.278 19.734 1.00 87.31 94 SER A C 1
ATOM 708 O O . SER A 1 94 ? -13.078 10.321 19.518 1.00 87.31 94 SER A O 1
ATOM 710 N N . ALA A 1 95 ? -12.427 12.404 19.022 1.00 86.19 95 ALA A N 1
ATOM 711 C CA . ALA A 1 95 ? -13.348 12.565 17.895 1.00 86.19 95 ALA A CA 1
ATOM 712 C C . ALA A 1 95 ? -12.953 11.728 16.661 1.00 86.19 95 ALA A C 1
ATOM 714 O O . ALA A 1 95 ? -13.773 11.529 15.770 1.00 86.19 95 ALA A O 1
ATOM 715 N N . LYS A 1 96 ? -11.691 11.277 16.577 1.00 90.19 96 LYS A N 1
ATOM 716 C CA . LYS A 1 96 ? -11.170 10.440 15.481 1.00 90.19 96 LYS A CA 1
ATOM 717 C C . LYS A 1 96 ? -10.261 9.332 16.038 1.00 90.19 96 LYS A C 1
ATOM 719 O O . LYS A 1 96 ? -9.040 9.399 15.860 1.00 90.19 96 LYS A O 1
ATOM 724 N N . PRO A 1 97 ? -10.814 8.339 16.759 1.00 93.12 97 PRO A N 1
ATOM 725 C CA . PRO A 1 97 ? -10.028 7.279 17.389 1.00 93.12 97 PRO A CA 1
ATOM 726 C C . PRO A 1 97 ? -9.147 6.535 16.382 1.00 93.12 97 PRO A C 1
ATOM 728 O O . PRO A 1 97 ? -9.613 6.160 15.305 1.00 93.12 97 PRO A O 1
ATOM 731 N N . GLY A 1 98 ? -7.872 6.329 16.725 1.00 93.00 98 GLY A N 1
ATOM 732 C CA . GLY A 1 98 ? -6.925 5.559 15.914 1.00 93.00 98 GLY A CA 1
ATOM 733 C C . GLY A 1 98 ? -6.429 6.214 14.622 1.00 93.00 98 GLY A C 1
ATOM 734 O O . GLY A 1 98 ? -5.582 5.617 13.960 1.00 93.00 98 GLY A O 1
ATOM 735 N N . ASN A 1 99 ? -6.901 7.412 14.260 1.00 94.50 99 ASN A N 1
ATOM 736 C CA . ASN A 1 99 ? -6.432 8.132 13.073 1.00 94.50 99 ASN A CA 1
ATOM 737 C C . ASN A 1 99 ? -4.982 8.610 13.261 1.00 94.50 99 ASN A C 1
ATOM 739 O O . ASN A 1 99 ? -4.668 9.261 14.264 1.00 94.50 99 ASN A O 1
ATOM 743 N N . ARG A 1 100 ? -4.098 8.273 12.313 1.00 92.88 100 ARG A N 1
ATOM 744 C CA . ARG A 1 100 ? -2.656 8.599 12.353 1.00 92.88 100 ARG A CA 1
ATOM 745 C C . ARG A 1 100 ? -2.074 9.022 11.000 1.00 92.88 100 ARG A C 1
ATOM 747 O O . ARG A 1 100 ? -0.877 9.291 10.906 1.00 92.88 100 ARG A O 1
ATOM 754 N N . GLY A 1 101 ? -2.905 9.126 9.970 1.00 91.25 101 GLY A N 1
ATOM 755 C CA . GLY A 1 101 ? -2.522 9.537 8.628 1.00 91.25 101 GLY A CA 1
ATOM 756 C C . GLY A 1 101 ? -2.062 8.385 7.733 1.00 91.25 101 GLY A C 1
ATOM 757 O O . GLY A 1 101 ? -1.815 7.255 8.171 1.00 91.25 101 GLY A O 1
ATOM 758 N N . LYS A 1 102 ? -1.914 8.708 6.443 1.00 90.31 102 LYS A N 1
ATOM 759 C CA . LYS A 1 102 ? -1.561 7.771 5.365 1.00 90.31 102 LYS A CA 1
ATOM 760 C C . LYS A 1 102 ? -0.213 7.085 5.605 1.00 90.31 102 LYS A C 1
ATOM 762 O O . LYS A 1 102 ? -0.148 5.860 5.522 1.00 90.31 102 LYS A O 1
ATOM 767 N N . ARG A 1 103 ? 0.822 7.823 6.024 1.00 91.69 103 ARG A N 1
ATOM 768 C CA . ARG A 1 103 ? 2.127 7.246 6.393 1.00 91.69 103 ARG A CA 1
ATOM 769 C C . ARG A 1 103 ? 2.052 6.143 7.457 1.00 91.69 103 ARG A C 1
ATOM 771 O O . ARG A 1 103 ? 2.733 5.130 7.324 1.00 91.69 103 ARG A O 1
ATOM 778 N N . ASP A 1 104 ? 1.239 6.312 8.501 1.00 94.44 104 ASP A N 1
ATOM 779 C CA . ASP A 1 104 ? 1.050 5.268 9.519 1.00 94.44 104 ASP A CA 1
ATOM 780 C C . ASP A 1 104 ? 0.368 4.030 8.921 1.00 94.44 104 ASP A C 1
ATOM 782 O O . ASP A 1 104 ? 0.794 2.908 9.176 1.00 94.44 104 ASP A O 1
ATOM 786 N N . SER A 1 105 ? -0.639 4.231 8.062 1.00 95.25 105 SER A N 1
ATOM 787 C CA . SER A 1 105 ? -1.297 3.134 7.337 1.00 95.25 105 SER A CA 1
ATOM 788 C C . SER A 1 105 ? -0.305 2.366 6.462 1.00 95.25 105 SER A C 1
ATOM 790 O O . SER A 1 105 ? -0.235 1.142 6.534 1.00 95.25 105 SER A O 1
ATOM 792 N N . GLN A 1 106 ? 0.523 3.069 5.687 1.00 95.06 106 GLN A N 1
ATOM 793 C CA . GLN A 1 106 ? 1.570 2.440 4.878 1.00 95.06 106 GLN A CA 1
ATOM 794 C C . GLN A 1 106 ? 2.545 1.634 5.746 1.00 95.06 106 GLN A C 1
ATOM 796 O O . GLN A 1 106 ? 2.949 0.539 5.363 1.00 95.06 106 GLN A O 1
ATOM 801 N N . LEU A 1 107 ? 2.884 2.123 6.941 1.00 95.81 107 LEU A N 1
ATOM 802 C CA . LEU A 1 107 ? 3.790 1.422 7.846 1.00 95.81 107 LEU A CA 1
ATOM 803 C C . LEU A 1 107 ? 3.191 0.176 8.498 1.00 95.81 107 LEU A C 1
ATOM 805 O O . LEU A 1 107 ? 3.962 -0.730 8.794 1.00 95.81 107 LEU A O 1
ATOM 809 N N . ILE A 1 108 ? 1.869 0.061 8.655 1.00 97.44 108 ILE A N 1
ATOM 810 C CA . ILE A 1 108 ? 1.244 -1.222 9.033 1.00 97.44 108 ILE A CA 1
ATOM 811 C C . ILE A 1 108 ? 1.599 -2.291 7.991 1.00 97.44 108 ILE A C 1
ATOM 813 O O . ILE A 1 108 ? 2.120 -3.348 8.343 1.00 97.44 108 ILE A O 1
ATOM 817 N N . LEU A 1 109 ? 1.392 -1.988 6.704 1.00 97.12 109 LEU A N 1
ATOM 818 C CA . LEU A 1 109 ? 1.722 -2.896 5.602 1.00 97.12 109 LEU A CA 1
ATOM 819 C C . LEU A 1 109 ? 3.233 -3.173 5.535 1.00 97.12 109 LEU A C 1
ATOM 821 O O . LEU A 1 109 ? 3.654 -4.323 5.437 1.00 97.12 109 LEU A O 1
ATOM 825 N N . MET A 1 110 ? 4.062 -2.128 5.598 1.00 96.56 110 MET A N 1
ATOM 826 C CA . MET A 1 110 ? 5.512 -2.268 5.454 1.00 96.56 110 MET A CA 1
ATOM 827 C C . MET A 1 110 ? 6.159 -3.017 6.625 1.00 96.56 110 MET A C 1
ATOM 829 O O . MET A 1 110 ? 7.055 -3.823 6.378 1.00 96.56 110 MET A O 1
ATOM 833 N N . ASN A 1 111 ? 5.737 -2.776 7.874 1.00 96.06 111 ASN A N 1
ATOM 834 C CA . ASN A 1 111 ? 6.251 -3.500 9.043 1.00 96.06 111 ASN A CA 1
ATOM 835 C C . ASN A 1 111 ? 5.858 -4.978 8.984 1.00 96.06 111 ASN A C 1
ATOM 837 O O . ASN A 1 111 ? 6.736 -5.831 9.098 1.00 96.06 111 ASN A O 1
ATOM 841 N N . TRP A 1 112 ? 4.589 -5.271 8.676 1.00 96.88 112 TRP A N 1
ATOM 842 C CA . TRP A 1 112 ? 4.097 -6.637 8.503 1.00 96.88 112 TRP A CA 1
ATOM 843 C C . TRP A 1 112 ? 4.902 -7.405 7.446 1.00 96.88 112 TRP A C 1
ATOM 845 O O . TRP A 1 112 ? 5.474 -8.458 7.734 1.00 96.88 112 TRP A O 1
ATOM 855 N N . LEU A 1 113 ? 5.058 -6.831 6.247 1.00 95.94 113 LEU A N 1
ATOM 856 C CA . LEU A 1 113 ? 5.873 -7.425 5.183 1.00 95.94 113 LEU A CA 1
ATOM 857 C C . LEU A 1 113 ? 7.356 -7.537 5.572 1.00 95.94 113 LEU A C 1
ATOM 859 O O . LEU A 1 113 ? 8.020 -8.496 5.183 1.00 95.94 113 LEU A O 1
ATOM 863 N N . SER A 1 114 ? 7.898 -6.577 6.330 1.00 94.50 114 SER A N 1
ATOM 864 C CA . SER A 1 114 ? 9.286 -6.629 6.817 1.00 94.50 114 SER A CA 1
ATOM 865 C C . SER A 1 114 ? 9.483 -7.790 7.785 1.00 94.50 114 SER A C 1
ATOM 867 O O . SER A 1 114 ? 10.490 -8.497 7.689 1.00 94.50 114 SER A O 1
ATOM 869 N N . GLY A 1 115 ? 8.519 -7.998 8.686 1.00 93.44 115 GLY A N 1
ATOM 870 C CA . GLY A 1 115 ? 8.498 -9.088 9.652 1.00 93.44 115 GLY A CA 1
ATOM 871 C C . GLY A 1 115 ? 8.478 -10.451 8.972 1.00 93.44 115 GLY A C 1
ATOM 872 O O . GLY A 1 115 ? 9.306 -11.299 9.296 1.00 93.44 115 GLY A O 1
ATOM 873 N N . ILE A 1 116 ? 7.622 -10.614 7.958 1.00 93.75 116 ILE A N 1
ATOM 874 C CA . ILE A 1 116 ? 7.528 -11.842 7.157 1.00 93.75 116 ILE A CA 1
ATOM 875 C C . ILE A 1 116 ? 8.829 -12.106 6.391 1.00 93.75 116 ILE A C 1
ATOM 877 O O . ILE A 1 116 ? 9.446 -13.155 6.562 1.00 93.75 116 ILE A O 1
ATOM 881 N N . VAL A 1 117 ? 9.278 -11.153 5.565 1.00 91.81 117 VAL A N 1
ATOM 882 C CA . VAL A 1 117 ? 10.443 -11.353 4.681 1.00 91.81 117 VAL A CA 1
ATOM 883 C C . VAL A 1 117 ? 11.737 -11.530 5.479 1.00 91.81 117 VAL A C 1
ATOM 885 O O . VAL A 1 117 ? 12.618 -12.280 5.069 1.00 91.81 117 VAL A O 1
ATOM 888 N N . SER A 1 118 ? 11.859 -10.855 6.625 1.00 89.69 118 SER A N 1
ATOM 889 C CA . SER A 1 118 ? 13.054 -10.925 7.476 1.00 89.69 118 SER A CA 1
ATOM 890 C C . SER A 1 118 ? 12.961 -11.984 8.581 1.00 89.69 118 SER A C 1
ATOM 892 O O . SER A 1 118 ? 13.882 -12.062 9.392 1.00 89.69 118 SER A O 1
ATOM 894 N N . ASN A 1 119 ? 11.865 -12.752 8.649 1.00 89.75 119 ASN A N 1
ATOM 895 C CA . ASN A 1 119 ? 11.577 -13.733 9.700 1.00 89.75 119 ASN A CA 1
ATOM 896 C C . ASN A 1 119 ? 11.785 -13.183 11.130 1.00 89.75 119 ASN A C 1
ATOM 898 O O . ASN A 1 119 ? 12.519 -13.757 11.937 1.00 89.75 119 ASN A O 1
ATOM 902 N N . LYS A 1 120 ? 11.189 -12.021 11.419 1.00 90.88 120 LYS A N 1
ATOM 903 C CA . LYS A 1 120 ? 11.242 -11.366 12.738 1.00 90.88 120 LYS A CA 1
ATOM 904 C C . LYS A 1 120 ? 10.014 -11.710 13.574 1.00 90.88 120 LYS A C 1
ATOM 906 O O . LYS A 1 120 ? 9.004 -12.180 13.058 1.00 90.88 120 LYS A O 1
ATOM 911 N N . GLU A 1 121 ? 10.098 -11.412 14.866 1.00 92.44 121 GLU A N 1
ATOM 912 C CA . GLU A 1 121 ? 8.939 -11.439 15.754 1.00 92.44 121 GLU A CA 1
ATOM 913 C C . GLU A 1 121 ? 7.858 -10.477 15.248 1.00 92.44 121 GLU A C 1
ATOM 915 O O . GLU A 1 121 ? 8.141 -9.319 14.933 1.00 92.44 121 GLU A O 1
ATOM 920 N N . LEU A 1 122 ? 6.629 -10.985 15.164 1.00 95.38 122 LEU A N 1
ATOM 921 C CA . LEU A 1 122 ? 5.456 -10.235 14.730 1.00 95.38 122 LEU A CA 1
ATOM 922 C C . LEU A 1 122 ? 4.704 -9.711 15.952 1.00 95.38 122 LEU A C 1
ATOM 924 O O . LEU A 1 122 ? 4.510 -10.437 16.931 1.00 95.38 122 LEU A O 1
ATOM 928 N N . CYS A 1 123 ? 4.235 -8.468 15.890 1.00 96.06 123 CYS A N 1
ATOM 929 C CA . CYS A 1 123 ? 3.300 -7.957 16.885 1.00 96.06 123 CYS A CA 1
ATOM 930 C C . CYS A 1 123 ? 1.909 -8.609 16.724 1.00 96.06 123 CYS A C 1
ATOM 932 O O . CYS A 1 123 ? 1.627 -9.229 15.694 1.00 96.06 123 CYS A O 1
ATOM 934 N N . PRO A 1 124 ? 0.999 -8.462 17.706 1.00 98.00 124 PRO A N 1
ATOM 935 C CA . PRO A 1 124 ? -0.317 -9.100 17.647 1.00 98.00 124 PRO A CA 1
ATOM 936 C C . PRO A 1 124 ? -1.123 -8.781 16.380 1.00 98.00 124 PRO A C 1
ATOM 938 O O . PRO A 1 124 ? -1.732 -9.684 15.811 1.00 98.00 124 PRO A O 1
ATOM 941 N N . LEU A 1 125 ? -1.091 -7.530 15.900 1.00 98.06 125 LEU A N 1
ATOM 942 C CA . LEU A 1 125 ? -1.768 -7.149 14.654 1.00 98.06 125 LEU A CA 1
ATOM 943 C C . LEU A 1 125 ? -1.160 -7.850 13.431 1.00 98.06 125 LEU A C 1
ATOM 945 O O . LEU A 1 125 ? -1.883 -8.357 12.581 1.00 98.06 125 LEU A O 1
ATOM 949 N N . GLU A 1 126 ? 0.167 -7.894 13.342 1.00 97.56 126 GLU A N 1
ATOM 950 C CA . GLU A 1 126 ? 0.888 -8.535 12.235 1.00 97.56 126 GLU A CA 1
ATOM 951 C C . GLU A 1 126 ? 0.663 -10.050 12.210 1.00 97.56 126 GLU A C 1
ATOM 953 O O . GLU A 1 126 ? 0.535 -10.644 11.139 1.00 97.56 126 GLU A O 1
ATOM 958 N N . TYR A 1 127 ? 0.578 -10.675 13.384 1.00 96.69 127 TYR A N 1
ATOM 959 C CA . TYR A 1 127 ? 0.266 -12.093 13.511 1.00 96.69 127 TYR A CA 1
ATOM 960 C C . TYR A 1 127 ? -1.166 -12.407 13.051 1.00 96.69 127 TYR A C 1
ATOM 962 O O . TYR A 1 127 ? -1.366 -13.334 12.263 1.00 96.69 127 TYR A O 1
ATOM 970 N N . ASP A 1 128 ? -2.148 -11.604 13.475 1.00 97.19 128 ASP A N 1
ATOM 971 C CA . ASP A 1 128 ? -3.548 -11.721 13.042 1.00 97.19 128 ASP A CA 1
ATOM 972 C C . ASP A 1 128 ? -3.688 -11.541 11.517 1.00 97.19 128 ASP A C 1
ATOM 974 O O . ASP A 1 128 ? -4.380 -12.318 10.855 1.00 97.19 128 ASP A O 1
ATOM 978 N N . LEU A 1 129 ? -2.947 -10.590 10.929 1.00 97.44 129 LEU A N 1
ATOM 979 C CA . LEU A 1 129 ? -2.853 -10.418 9.475 1.00 97.44 129 LEU A CA 1
ATOM 980 C C . LEU A 1 129 ? -2.281 -11.658 8.777 1.00 97.44 129 LEU A C 1
ATOM 982 O O . LEU A 1 129 ? -2.849 -12.105 7.783 1.00 97.44 129 LEU A O 1
ATOM 986 N N . CYS A 1 130 ? -1.194 -12.244 9.287 1.00 96.50 130 CYS A N 1
ATOM 987 C CA . CYS A 1 130 ? -0.606 -13.455 8.706 1.00 96.50 130 CYS A CA 1
ATOM 988 C C . CYS A 1 130 ? -1.605 -14.616 8.647 1.00 96.50 130 CYS A C 1
ATOM 990 O O . CYS A 1 130 ? -1.741 -15.240 7.595 1.00 96.50 130 CYS A O 1
ATOM 992 N N . GLN A 1 131 ? -2.317 -14.884 9.745 1.00 95.56 131 GLN A N 1
ATOM 993 C CA . GLN A 1 131 ? -3.298 -15.972 9.801 1.00 95.56 131 GLN A CA 1
ATOM 994 C C . GLN A 1 131 ? -4.430 -15.767 8.789 1.00 95.56 131 GLN A C 1
ATOM 996 O O . GLN A 1 131 ? -4.789 -16.686 8.054 1.00 95.56 131 GLN A O 1
ATOM 1001 N N . LYS A 1 132 ? -4.956 -14.542 8.717 1.00 96.44 132 LYS A N 1
ATOM 1002 C CA . LYS A 1 132 ? -6.071 -14.175 7.838 1.00 96.44 132 LYS A CA 1
ATOM 1003 C C . LYS A 1 132 ? -5.694 -14.184 6.361 1.00 96.44 132 LYS A C 1
ATOM 1005 O O . LYS A 1 132 ? -6.441 -14.719 5.549 1.00 96.44 132 LYS A O 1
ATOM 1010 N N . VAL A 1 133 ? -4.520 -13.658 6.009 1.00 96.25 133 VAL A N 1
ATOM 1011 C CA . VAL A 1 133 ? -4.010 -13.707 4.628 1.00 96.25 133 VAL A CA 1
ATOM 1012 C C . VAL A 1 133 ? -3.758 -15.145 4.195 1.00 96.25 133 VAL A C 1
ATOM 1014 O O . VAL A 1 133 ? -4.143 -15.518 3.090 1.00 96.25 133 VAL A O 1
ATOM 1017 N N . GLN A 1 134 ? -3.152 -15.963 5.060 1.00 95.62 134 GLN A N 1
ATOM 1018 C CA . GLN A 1 134 ? -2.899 -17.366 4.747 1.00 95.62 134 GLN A CA 1
ATOM 1019 C C . GLN A 1 134 ? -4.196 -18.152 4.541 1.00 95.62 134 GLN A C 1
ATOM 1021 O O . GLN A 1 134 ? -4.268 -18.988 3.644 1.00 95.62 134 GLN A O 1
ATOM 1026 N N . TYR A 1 135 ? -5.217 -17.869 5.348 1.00 95.81 135 TYR A N 1
ATOM 1027 C CA . TYR A 1 135 ? -6.545 -18.447 5.186 1.00 95.81 135 TYR A CA 1
ATOM 1028 C C . TYR A 1 135 ? -7.194 -18.032 3.853 1.00 95.81 135 TYR A C 1
ATOM 1030 O O . TYR A 1 135 ? -7.656 -18.896 3.115 1.00 95.81 135 TYR A O 1
ATOM 1038 N N . LEU A 1 136 ? -7.172 -16.737 3.514 1.00 94.88 136 LEU A N 1
ATOM 1039 C CA . LEU A 1 136 ? -7.808 -16.209 2.300 1.00 94.88 136 LEU A CA 1
ATOM 1040 C C . LEU A 1 136 ? -7.134 -16.668 1.000 1.00 94.88 136 LEU A C 1
ATOM 1042 O O . LEU A 1 136 ? -7.820 -16.952 0.024 1.00 94.88 136 LEU A O 1
ATOM 1046 N N . LEU A 1 137 ? -5.799 -16.704 0.970 1.00 94.38 137 LEU A N 1
ATOM 1047 C CA . LEU A 1 137 ? -5.039 -17.004 -0.249 1.00 94.38 137 LEU A CA 1
ATOM 1048 C C . LEU A 1 137 ? -4.614 -18.474 -0.358 1.00 94.38 137 LEU A C 1
ATOM 1050 O O . LEU A 1 137 ? -4.095 -18.888 -1.391 1.00 94.38 137 LEU A O 1
ATOM 1054 N N . GLY A 1 138 ? -4.733 -19.260 0.717 1.00 93.88 138 GLY A N 1
ATOM 1055 C CA . GLY A 1 138 ? -4.222 -20.635 0.777 1.00 93.88 138 GLY A CA 1
ATOM 1056 C C . GLY A 1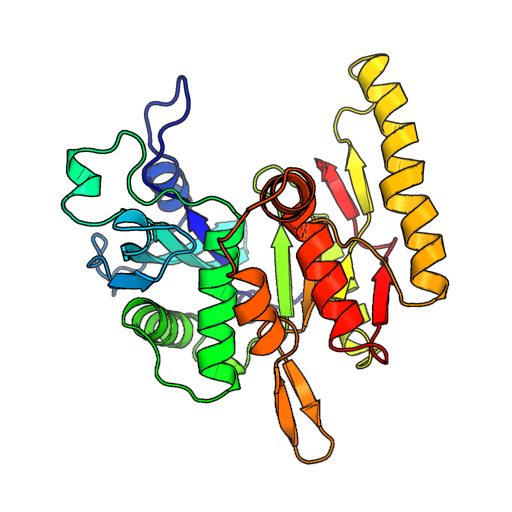 138 ? -2.690 -20.749 0.707 1.00 93.88 138 GLY A C 1
ATOM 1057 O O . GLY A 1 138 ? -2.149 -21.855 0.693 1.00 93.88 138 GLY A O 1
ATOM 1058 N N . VAL A 1 139 ? -1.975 -19.622 0.680 1.00 93.31 139 VAL A N 1
ATOM 1059 C CA . VAL A 1 139 ? -0.512 -19.537 0.639 1.00 93.31 139 VAL A CA 1
ATOM 1060 C C . VAL A 1 139 ? -0.003 -18.598 1.716 1.00 93.31 139 VAL A C 1
ATOM 1062 O O . VAL A 1 139 ? -0.702 -17.703 2.186 1.00 93.31 139 VAL A O 1
ATOM 1065 N N . THR A 1 140 ? 1.247 -18.786 2.110 1.00 91.81 140 THR A N 1
ATOM 1066 C CA . THR A 1 140 ? 1.889 -17.912 3.083 1.00 91.81 140 THR A CA 1
ATOM 1067 C C . THR A 1 140 ? 2.153 -16.516 2.485 1.00 91.81 140 THR A C 1
ATOM 1069 O O . THR A 1 140 ? 2.468 -16.403 1.295 1.00 91.81 140 THR A O 1
ATOM 1072 N N . PRO A 1 141 ? 2.051 -15.429 3.278 1.00 91.69 141 PRO A N 1
ATOM 1073 C CA . PRO A 1 141 ? 2.188 -14.057 2.773 1.00 91.69 141 PRO A CA 1
ATOM 1074 C C . PRO A 1 141 ? 3.527 -13.724 2.087 1.00 91.69 141 PRO A C 1
ATOM 1076 O O . PRO A 1 141 ? 3.591 -12.774 1.312 1.00 91.69 141 PRO A O 1
ATOM 1079 N N . ASP A 1 142 ? 4.594 -14.502 2.313 1.00 90.75 142 ASP A N 1
ATOM 1080 C CA . ASP A 1 142 ? 5.890 -14.355 1.623 1.00 90.75 142 ASP A CA 1
ATOM 1081 C C . ASP A 1 142 ? 5.811 -14.627 0.110 1.00 90.75 142 ASP A C 1
ATOM 1083 O O . ASP A 1 142 ? 6.748 -14.320 -0.631 1.00 90.75 142 ASP A O 1
ATOM 1087 N N . LYS A 1 143 ? 4.700 -15.197 -0.374 1.00 92.50 143 LYS A N 1
ATOM 1088 C CA . LYS A 1 143 ? 4.445 -15.380 -1.808 1.00 92.50 143 LYS A CA 1
ATOM 1089 C C . LYS A 1 143 ? 3.970 -14.111 -2.511 1.00 92.50 143 LYS A C 1
ATOM 1091 O O . LYS A 1 143 ? 4.012 -14.073 -3.736 1.00 92.50 143 LYS A O 1
ATOM 1096 N N . LEU A 1 144 ? 3.576 -13.071 -1.775 1.00 94.25 144 LEU A N 1
ATOM 1097 C CA . LEU A 1 144 ? 3.225 -11.778 -2.359 1.00 94.25 144 LEU A CA 1
ATOM 1098 C C . LEU A 1 144 ? 4.491 -11.071 -2.864 1.00 94.25 144 LEU A C 1
ATOM 1100 O O . LEU A 1 144 ? 5.420 -10.813 -2.100 1.00 94.25 144 LEU A O 1
ATOM 1104 N N . GLU A 1 145 ? 4.532 -10.737 -4.155 1.00 94.56 145 GLU A N 1
ATOM 1105 C CA . GLU A 1 145 ? 5.727 -10.155 -4.791 1.00 94.56 145 GLU A CA 1
ATOM 1106 C C . GLU A 1 145 ? 5.642 -8.634 -4.986 1.00 94.56 145 GLU A C 1
ATOM 1108 O O . GLU A 1 145 ? 6.664 -7.937 -4.944 1.00 94.56 145 GLU A O 1
ATOM 1113 N N . PHE A 1 146 ? 4.428 -8.108 -5.176 1.00 97.00 146 PHE A N 1
ATOM 1114 C CA . PHE A 1 146 ? 4.180 -6.714 -5.539 1.00 97.00 146 PHE A CA 1
ATOM 1115 C C . PHE A 1 146 ? 3.077 -6.089 -4.685 1.00 97.00 146 PHE A C 1
ATOM 1117 O O . PHE A 1 146 ? 2.108 -6.749 -4.324 1.00 97.00 146 PHE A O 1
ATOM 1124 N N . VAL A 1 147 ? 3.211 -4.790 -4.420 1.00 97.12 147 VAL A N 1
ATOM 1125 C CA . VAL A 1 147 ? 2.162 -3.939 -3.843 1.00 97.12 147 VAL A CA 1
ATOM 1126 C C . VAL A 1 147 ? 1.808 -2.885 -4.874 1.00 97.12 147 VAL A C 1
ATOM 1128 O O . VAL A 1 147 ? 2.687 -2.127 -5.273 1.00 97.12 147 VAL A O 1
ATOM 1131 N N . LEU A 1 148 ? 0.544 -2.820 -5.285 1.00 97.12 148 LEU A N 1
ATOM 1132 C CA . LEU A 1 148 ? -0.013 -1.696 -6.036 1.00 97.12 148 LEU A CA 1
ATOM 1133 C C . LEU A 1 148 ? -0.758 -0.788 -5.050 1.00 97.12 148 LEU A C 1
ATOM 1135 O O . LEU A 1 148 ? -1.707 -1.242 -4.416 1.00 97.12 148 LEU A O 1
ATOM 1139 N N . ALA A 1 149 ? -0.336 0.469 -4.916 1.00 95.56 149 ALA A N 1
ATOM 1140 C CA . ALA A 1 149 ? -1.100 1.488 -4.203 1.00 95.56 149 ALA A CA 1
ATOM 1141 C C . ALA A 1 149 ? -2.012 2.248 -5.160 1.00 95.56 149 ALA A C 1
ATOM 1143 O O . ALA A 1 149 ? -1.599 2.639 -6.258 1.00 95.56 149 ALA A O 1
ATOM 1144 N N . VAL A 1 150 ? -3.245 2.438 -4.699 1.00 94.69 150 VAL A N 1
ATOM 1145 C CA . VAL A 1 150 ? -4.310 3.163 -5.383 1.00 94.69 150 VAL A CA 1
ATOM 1146 C C . VAL A 1 150 ? -4.998 4.058 -4.353 1.00 94.69 150 VAL A C 1
ATOM 1148 O O . VAL A 1 150 ? -5.318 3.580 -3.261 1.00 94.69 150 VAL A O 1
ATOM 1151 N N . ASP A 1 151 ? -5.195 5.338 -4.670 1.00 91.25 151 ASP A N 1
ATOM 1152 C CA . ASP A 1 151 ? -5.989 6.232 -3.816 1.00 91.25 151 ASP A CA 1
ATOM 1153 C C . ASP A 1 151 ? -7.493 5.920 -3.981 1.00 91.25 151 ASP A C 1
ATOM 1155 O O . ASP A 1 151 ? -7.930 5.375 -4.994 1.00 91.25 151 ASP A O 1
ATOM 1159 N N . ALA A 1 152 ? -8.307 6.235 -2.970 1.00 88.75 152 ALA A N 1
ATOM 1160 C CA . ALA A 1 152 ? -9.719 5.831 -2.928 1.00 88.75 152 ALA A CA 1
ATOM 1161 C C . ALA A 1 152 ? -10.601 6.486 -4.013 1.00 88.75 152 ALA A C 1
ATOM 1163 O O . ALA A 1 152 ? -11.677 5.979 -4.319 1.00 88.75 152 ALA A O 1
ATOM 1164 N N . ASP A 1 153 ? -10.154 7.604 -4.578 1.00 88.81 153 ASP A N 1
ATOM 1165 C CA . ASP A 1 153 ? -10.792 8.372 -5.649 1.00 88.81 153 ASP A CA 1
ATOM 1166 C C . ASP A 1 153 ? -10.197 8.080 -7.039 1.00 88.81 153 ASP A C 1
ATOM 1168 O O . ASP A 1 153 ? -10.531 8.751 -8.012 1.00 88.81 153 ASP A O 1
ATOM 1172 N N . THR A 1 154 ? -9.338 7.063 -7.160 1.00 91.44 154 THR A N 1
ATOM 1173 C CA . THR A 1 154 ? -8.667 6.719 -8.418 1.00 91.44 154 THR A CA 1
ATOM 1174 C C . THR A 1 154 ? -9.338 5.539 -9.127 1.00 91.44 154 THR A C 1
ATOM 1176 O O . THR A 1 154 ? -9.411 4.427 -8.602 1.00 91.44 154 THR A O 1
ATOM 1179 N N . ALA A 1 155 ? -9.745 5.743 -10.381 1.00 93.50 155 ALA A N 1
ATOM 1180 C CA . ALA A 1 155 ? -10.232 4.696 -11.275 1.00 93.50 155 ALA A CA 1
ATOM 1181 C C . ALA A 1 155 ? -9.087 4.149 -12.144 1.00 93.50 155 ALA A C 1
ATOM 1183 O O . ALA A 1 155 ? -8.509 4.857 -12.968 1.00 93.50 155 ALA A O 1
ATOM 1184 N N . VAL A 1 156 ? -8.738 2.875 -11.970 1.00 94.25 156 VAL A N 1
ATOM 1185 C CA . VAL A 1 156 ? -7.623 2.235 -12.688 1.00 94.25 156 VAL A CA 1
ATOM 1186 C C . VAL A 1 156 ? -8.117 1.565 -13.973 1.00 94.25 156 VAL A C 1
ATOM 1188 O O . VAL A 1 156 ? -9.087 0.811 -13.945 1.00 94.25 156 VAL A O 1
ATOM 1191 N N . ASP A 1 157 ? -7.427 1.796 -15.097 1.00 94.44 157 ASP A N 1
ATOM 1192 C CA . ASP A 1 157 ? -7.722 1.110 -16.365 1.00 94.44 157 ASP A CA 1
ATOM 1193 C C . ASP A 1 157 ? -7.551 -0.420 -16.220 1.00 94.44 157 ASP A C 1
ATOM 1195 O O . ASP A 1 157 ? -6.557 -0.863 -15.639 1.00 94.44 157 ASP A O 1
ATOM 1199 N N . PRO A 1 158 ? -8.455 -1.261 -16.756 1.00 91.38 158 PRO A N 1
ATOM 1200 C CA . PRO A 1 158 ? -8.387 -2.713 -16.560 1.00 91.38 158 PRO A CA 1
ATOM 1201 C C . PRO A 1 158 ? -7.067 -3.359 -17.012 1.00 91.38 158 PRO A C 1
ATOM 1203 O O . PRO A 1 158 ? -6.613 -4.339 -16.417 1.00 91.38 158 PRO A O 1
ATOM 1206 N N . ASP A 1 159 ? -6.403 -2.794 -18.026 1.00 93.31 159 ASP A N 1
ATOM 1207 C CA . ASP A 1 159 ? -5.132 -3.319 -18.523 1.00 93.31 159 ASP A CA 1
ATOM 1208 C C . ASP A 1 159 ? -3.912 -2.787 -17.754 1.00 93.31 159 ASP A C 1
ATOM 1210 O O . ASP A 1 159 ? -2.782 -3.236 -17.978 1.00 93.31 159 ASP A O 1
ATOM 1214 N N . SER A 1 160 ? -4.092 -1.829 -16.850 1.00 95.25 160 SER A N 1
ATOM 1215 C CA . SER A 1 160 ? -2.992 -1.194 -16.129 1.00 95.25 160 SER A CA 1
ATOM 1216 C C . SER A 1 160 ? -2.240 -2.150 -15.214 1.00 95.25 160 SER A C 1
ATOM 1218 O O . SER A 1 160 ? -1.016 -2.253 -15.318 1.00 95.25 160 SER A O 1
ATOM 1220 N N . LEU A 1 161 ? -2.953 -2.885 -14.354 1.00 94.81 161 LEU A N 1
ATOM 1221 C CA . LEU A 1 161 ? -2.350 -3.865 -13.448 1.00 94.81 161 LEU A CA 1
ATOM 1222 C C . LEU A 1 161 ? -1.470 -4.879 -14.209 1.00 94.81 161 LEU A C 1
ATOM 1224 O O . LEU A 1 161 ? -0.288 -4.993 -13.874 1.00 94.81 161 LEU A O 1
ATOM 1228 N N . PRO A 1 162 ? -1.955 -5.570 -15.264 1.00 95.00 162 PRO A N 1
ATOM 1229 C CA . PRO A 1 162 ? -1.117 -6.516 -15.989 1.00 95.00 162 PRO A CA 1
ATOM 1230 C C . PRO A 1 162 ? 0.059 -5.873 -16.723 1.00 95.00 162 PRO A C 1
ATOM 1232 O O . PRO A 1 162 ? 1.134 -6.471 -16.770 1.00 95.00 162 PRO A O 1
ATOM 1235 N N . ARG A 1 163 ? -0.082 -4.645 -17.239 1.00 95.88 163 ARG A N 1
ATOM 1236 C CA . ARG A 1 163 ? 1.035 -3.902 -17.854 1.00 95.88 163 ARG A CA 1
ATOM 1237 C C . ARG A 1 163 ? 2.124 -3.548 -16.831 1.00 95.88 163 ARG A C 1
ATOM 1239 O O . ARG A 1 163 ? 3.315 -3.649 -17.139 1.00 95.88 163 ARG A O 1
ATOM 1246 N N . MET A 1 164 ? 1.730 -3.162 -15.618 1.00 96.62 164 MET A N 1
ATOM 1247 C CA . MET A 1 164 ? 2.650 -2.856 -14.518 1.00 96.62 164 MET A CA 1
ATOM 1248 C C . MET A 1 164 ? 3.389 -4.109 -14.043 1.00 96.62 164 MET A C 1
ATOM 1250 O O . MET A 1 164 ? 4.620 -4.105 -13.998 1.00 96.62 164 MET A O 1
ATOM 1254 N N . VAL A 1 165 ? 2.670 -5.208 -13.785 1.00 96.19 165 VAL A N 1
ATOM 1255 C CA . VAL A 1 165 ? 3.300 -6.476 -13.382 1.00 96.19 165 VAL A CA 1
ATOM 1256 C C . VAL A 1 165 ? 4.241 -6.990 -14.472 1.00 96.19 165 VAL A C 1
ATOM 1258 O O . VAL A 1 165 ? 5.372 -7.361 -14.173 1.00 96.19 165 VAL A O 1
ATOM 1261 N N . ALA A 1 166 ? 3.840 -6.944 -15.747 1.00 95.69 166 ALA A N 1
ATOM 1262 C CA . ALA A 1 166 ? 4.708 -7.351 -16.853 1.00 95.69 166 ALA A CA 1
ATOM 1263 C C . ALA A 1 166 ? 6.021 -6.550 -16.889 1.00 95.69 166 ALA A C 1
ATOM 1265 O O . ALA A 1 166 ? 7.084 -7.126 -17.111 1.00 95.69 166 ALA A O 1
ATOM 1266 N N . SER A 1 167 ? 5.965 -5.243 -16.612 1.00 96.00 167 SER A N 1
ATOM 1267 C CA . SER A 1 167 ? 7.154 -4.383 -16.555 1.00 96.00 167 SER A CA 1
ATOM 1268 C C . SER A 1 167 ? 8.076 -4.749 -15.384 1.00 96.00 167 SER A C 1
ATOM 1270 O O . SER A 1 167 ? 9.293 -4.782 -15.552 1.00 96.00 167 SER A O 1
ATOM 1272 N N . MET A 1 168 ? 7.508 -5.081 -14.219 1.00 95.75 168 MET A N 1
ATOM 1273 C CA . MET A 1 168 ? 8.264 -5.575 -13.061 1.00 95.75 168 MET A CA 1
ATOM 1274 C C . MET A 1 168 ? 8.910 -6.941 -13.315 1.00 95.75 168 MET A C 1
ATOM 1276 O O . MET A 1 168 ? 10.024 -7.194 -12.861 1.00 95.75 168 MET A O 1
ATOM 1280 N N . VAL A 1 169 ? 8.213 -7.852 -13.991 1.00 94.88 169 VAL A N 1
ATOM 1281 C CA . VAL A 1 169 ? 8.720 -9.207 -14.261 1.00 94.88 169 VAL A CA 1
ATOM 1282 C C . VAL A 1 169 ? 9.815 -9.181 -15.327 1.00 94.88 169 VAL A C 1
ATOM 1284 O O . VAL A 1 169 ? 10.813 -9.885 -15.189 1.00 94.88 169 VAL A O 1
ATOM 1287 N N . LEU A 1 170 ? 9.654 -8.353 -16.364 1.00 95.38 170 LEU A N 1
ATOM 1288 C CA . LEU A 1 170 ? 10.603 -8.258 -17.474 1.00 95.38 170 LEU A CA 1
ATOM 1289 C C . LEU A 1 170 ? 11.981 -7.740 -17.036 1.00 95.38 170 LEU A C 1
ATOM 1291 O O . LEU A 1 170 ? 12.994 -8.200 -17.557 1.00 95.38 170 LEU A O 1
ATOM 1295 N N . ASP A 1 171 ? 12.025 -6.798 -16.091 1.00 95.12 171 ASP A N 1
ATOM 1296 C CA . ASP A 1 171 ? 13.273 -6.245 -15.563 1.00 95.12 171 ASP A CA 1
ATOM 1297 C C . ASP A 1 171 ? 13.345 -6.389 -14.028 1.00 95.12 171 ASP A C 1
ATOM 1299 O O . ASP A 1 171 ? 12.819 -5.550 -13.289 1.00 95.12 171 ASP A O 1
ATOM 1303 N N . PRO A 1 172 ? 14.063 -7.409 -13.512 1.00 93.06 172 PRO A N 1
ATOM 1304 C CA . PRO A 1 172 ? 14.276 -7.599 -12.077 1.00 93.06 172 PRO A CA 1
ATOM 1305 C C . PRO A 1 172 ? 15.021 -6.449 -11.380 1.00 93.06 172 PRO A C 1
ATOM 1307 O O . PRO A 1 172 ? 15.032 -6.381 -10.146 1.00 93.06 172 PRO A O 1
ATOM 1310 N N . ALA A 1 173 ? 15.678 -5.546 -12.121 1.00 94.69 173 ALA A N 1
ATOM 1311 C CA . ALA A 1 173 ? 16.281 -4.347 -11.545 1.00 94.69 173 ALA A CA 1
ATOM 1312 C C . ALA A 1 173 ? 15.227 -3.301 -11.156 1.00 94.69 173 ALA A C 1
ATOM 1314 O O . ALA A 1 173 ? 15.522 -2.458 -10.307 1.00 94.69 173 ALA A O 1
ATOM 1315 N N . VAL A 1 174 ? 14.015 -3.362 -11.719 1.00 97.06 174 VAL A N 1
ATOM 1316 C CA . VAL A 1 174 ? 12.906 -2.470 -11.365 1.00 97.06 174 VAL A CA 1
ATOM 1317 C C . VAL A 1 174 ? 12.353 -2.855 -9.995 1.00 97.06 174 VAL A C 1
ATOM 1319 O O . VAL A 1 174 ? 11.908 -3.986 -9.765 1.00 97.06 174 VAL A O 1
ATOM 1322 N N . ILE A 1 175 ? 12.404 -1.896 -9.072 1.00 96.88 175 ILE A N 1
ATOM 1323 C CA . ILE A 1 175 ? 11.913 -2.038 -7.693 1.00 96.88 175 ILE A CA 1
ATOM 1324 C C . ILE A 1 175 ? 10.655 -1.214 -7.418 1.00 96.88 175 ILE A C 1
ATOM 1326 O O . ILE A 1 175 ? 9.962 -1.459 -6.433 1.00 96.88 175 ILE A O 1
ATOM 1330 N N . GLY A 1 176 ? 10.344 -0.263 -8.293 1.00 97.44 176 GLY A N 1
ATOM 1331 C CA . GLY A 1 176 ? 9.161 0.574 -8.210 1.00 97.44 176 GLY A CA 1
ATOM 1332 C C . GLY A 1 176 ? 8.827 1.165 -9.571 1.00 97.44 176 GLY A C 1
ATOM 1333 O O . GLY A 1 176 ? 9.715 1.409 -10.389 1.00 97.44 176 GLY A O 1
ATOM 1334 N N . LEU A 1 177 ? 7.546 1.372 -9.833 1.00 97.50 177 LEU A N 1
ATOM 1335 C CA . LEU A 1 177 ? 7.086 2.034 -11.042 1.00 97.50 177 LEU A CA 1
ATOM 1336 C C . LEU A 1 177 ? 5.773 2.769 -10.811 1.00 97.50 177 LEU A C 1
ATOM 1338 O O . LEU A 1 177 ? 5.041 2.473 -9.870 1.00 97.50 177 LEU A O 1
ATOM 1342 N N . CYS A 1 178 ? 5.451 3.707 -11.691 1.00 96.56 178 CYS A N 1
ATOM 1343 C CA . CYS A 1 178 ? 4.142 4.355 -11.722 1.00 96.56 178 CYS A CA 1
ATOM 1344 C C . CYS A 1 178 ? 3.600 4.429 -13.145 1.00 96.56 178 CYS A C 1
ATOM 1346 O O . CYS A 1 178 ? 4.364 4.368 -14.112 1.00 96.56 178 CYS A O 1
ATOM 1348 N N . GLY A 1 179 ? 2.280 4.539 -13.258 1.00 94.50 179 GLY A N 1
ATOM 1349 C CA . GLY A 1 179 ? 1.618 4.815 -14.526 1.00 94.50 179 GLY A CA 1
ATOM 1350 C C . GLY A 1 179 ? 1.224 6.283 -14.672 1.00 94.50 179 GLY A C 1
ATOM 1351 O O . GLY A 1 179 ? 1.569 7.137 -13.853 1.00 94.50 179 GLY A O 1
ATOM 1352 N N . GLU A 1 180 ? 0.523 6.588 -15.758 1.00 92.75 180 GLU A N 1
ATOM 1353 C CA . GLU A 1 180 ? -0.015 7.912 -16.043 1.00 92.75 180 GLU A CA 1
ATOM 1354 C C . GLU A 1 180 ? -1.287 8.184 -15.234 1.00 92.75 180 GLU A C 1
ATOM 1356 O O . GLU A 1 180 ? -2.299 7.513 -15.412 1.00 92.75 180 GLU A O 1
ATOM 1361 N N . THR A 1 181 ? -1.265 9.223 -14.404 1.00 90.88 181 THR A N 1
ATOM 1362 C CA . THR A 1 181 ? -2.471 9.740 -13.749 1.00 90.88 181 THR A CA 1
ATOM 1363 C C . THR A 1 181 ? -3.097 10.815 -14.625 1.00 90.88 181 THR A C 1
ATOM 1365 O O . THR A 1 181 ? -2.472 11.845 -14.898 1.00 90.88 181 THR A O 1
ATOM 1368 N N . ARG A 1 182 ? -4.325 10.580 -15.084 1.00 89.00 182 ARG A N 1
ATOM 1369 C CA . ARG A 1 182 ? -5.088 11.502 -15.928 1.00 89.00 182 ARG A CA 1
ATOM 1370 C C . ARG A 1 182 ? -6.204 12.148 -15.116 1.00 89.00 182 ARG A C 1
ATOM 1372 O O . ARG A 1 182 ? -6.783 11.531 -14.241 1.00 89.00 182 ARG A O 1
ATOM 1379 N N . ILE A 1 183 ? -6.522 13.390 -15.452 1.00 86.88 183 ILE A N 1
ATOM 1380 C CA . ILE A 1 183 ? -7.643 14.120 -14.850 1.00 86.88 183 ILE A CA 1
ATOM 1381 C C . ILE A 1 183 ? -8.941 13.670 -15.526 1.00 86.88 183 ILE A C 1
ATOM 1383 O O . ILE A 1 183 ? -8.996 13.696 -16.753 1.00 86.88 183 ILE A O 1
ATOM 1387 N N . ALA A 1 184 ? -9.983 13.301 -14.791 1.00 86.75 184 ALA A N 1
ATOM 1388 C CA . ALA A 1 184 ? -11.267 12.899 -15.368 1.00 86.75 184 ALA A CA 1
ATOM 1389 C C . ALA A 1 184 ? -12.062 14.113 -15.895 1.00 86.75 184 ALA A C 1
ATOM 1391 O O . ALA A 1 184 ? -12.576 14.110 -17.016 1.00 86.75 184 ALA A O 1
ATOM 1392 N N . ASN A 1 185 ? -12.090 15.221 -15.146 1.00 86.25 185 ASN A N 1
ATOM 1393 C CA . ASN A 1 185 ? -12.926 16.400 -15.420 1.00 86.25 185 ASN A CA 1
ATOM 1394 C C . ASN A 1 185 ? -12.253 17.501 -16.277 1.00 86.25 185 ASN A C 1
ATOM 1396 O O . ASN A 1 185 ? -12.502 18.702 -16.118 1.00 86.25 185 ASN A O 1
ATOM 1400 N N . LYS A 1 186 ? -11.431 17.095 -17.255 1.00 83.50 186 LYS A N 1
ATOM 1401 C CA . LYS A 1 186 ? -10.553 17.956 -18.090 1.00 83.50 186 LYS A CA 1
ATOM 1402 C C . LYS A 1 186 ? -11.209 19.182 -18.738 1.00 83.50 186 LYS A C 1
ATOM 1404 O O . LYS A 1 186 ? -10.506 20.094 -19.161 1.00 83.50 186 LYS A O 1
ATOM 1409 N N . ARG A 1 187 ? -12.530 19.159 -18.929 1.00 84.94 187 ARG A N 1
ATOM 1410 C CA . ARG A 1 187 ? -13.298 20.172 -19.677 1.00 84.94 187 ARG A CA 1
ATOM 1411 C C . ARG A 1 187 ? -14.390 20.845 -18.847 1.00 84.94 187 ARG A C 1
ATOM 1413 O O . ARG A 1 187 ? -15.172 21.605 -19.404 1.00 84.94 187 ARG A O 1
ATOM 1420 N N . GLU A 1 188 ? -14.462 20.557 -17.551 1.00 88.94 188 GLU A N 1
ATOM 1421 C CA . GLU A 1 188 ? -15.497 21.112 -16.674 1.00 88.94 188 GLU A CA 1
ATOM 1422 C C . GLU A 1 188 ? -15.334 22.627 -16.479 1.00 88.94 188 GLU A C 1
ATOM 1424 O O . GLU A 1 188 ? -16.315 23.362 -16.414 1.00 88.94 188 GLU A O 1
ATOM 1429 N N . SER A 1 189 ? -14.093 23.121 -16.448 1.00 88.75 189 SER A N 1
ATOM 1430 C CA . SER A 1 189 ? -13.804 24.546 -16.328 1.00 88.75 189 SER A CA 1
ATOM 1431 C C . SER A 1 189 ? -12.502 24.928 -17.030 1.00 88.75 189 SER A C 1
ATOM 1433 O O . SER A 1 189 ? -11.670 24.086 -17.368 1.00 88.75 189 SER A O 1
ATOM 1435 N N . TRP A 1 190 ? -12.289 26.231 -17.217 1.00 88.06 190 TRP A N 1
ATOM 1436 C CA . TRP A 1 190 ? -11.010 26.744 -17.714 1.00 88.06 190 TRP A CA 1
ATOM 1437 C C . TRP A 1 190 ? -9.847 26.426 -16.754 1.00 88.06 190 TRP A C 1
ATOM 1439 O O . TRP A 1 190 ? -8.722 26.232 -17.207 1.00 88.06 190 TRP A O 1
ATOM 1449 N N . VAL A 1 191 ? -10.118 26.311 -15.446 1.00 88.06 191 VAL A N 1
ATOM 1450 C CA . VAL A 1 191 ? -9.123 25.936 -14.429 1.00 88.06 191 VAL A CA 1
ATOM 1451 C C . VAL A 1 191 ? -8.711 24.474 -14.591 1.00 88.06 191 VAL A C 1
ATOM 1453 O O . VAL A 1 191 ? -7.519 24.184 -14.675 1.00 88.06 191 VAL A O 1
ATOM 1456 N N . THR A 1 192 ? -9.674 23.555 -14.718 1.00 85.44 192 THR A N 1
ATOM 1457 C CA . THR A 1 192 ? -9.372 22.126 -14.903 1.00 85.44 192 THR A CA 1
ATOM 1458 C C . THR A 1 192 ? -8.704 21.868 -16.256 1.00 85.44 192 THR A C 1
ATOM 1460 O O . THR A 1 192 ? -7.817 21.022 -16.346 1.00 85.44 192 THR A O 1
ATOM 1463 N N . ALA A 1 193 ? -9.017 22.662 -17.287 1.00 85.31 193 ALA A N 1
ATOM 1464 C CA . ALA A 1 193 ? -8.311 22.625 -18.569 1.00 85.31 193 ALA A CA 1
ATOM 1465 C C . ALA A 1 193 ? -6.824 23.025 -18.457 1.00 85.31 193 ALA A C 1
ATOM 1467 O O . ALA A 1 193 ? -5.976 22.392 -19.085 1.00 85.31 193 ALA A O 1
ATOM 1468 N N . ILE A 1 194 ? -6.483 24.032 -17.642 1.00 87.94 194 ILE A N 1
ATOM 1469 C CA . ILE A 1 194 ? -5.079 24.391 -17.357 1.00 87.94 194 ILE A CA 1
ATOM 1470 C C . ILE A 1 194 ? -4.393 23.285 -16.551 1.00 87.94 194 ILE A C 1
ATOM 1472 O O . ILE A 1 194 ? -3.255 22.919 -16.851 1.00 87.94 194 ILE A O 1
ATOM 1476 N N . GLN A 1 195 ? -5.093 22.708 -15.572 1.00 86.25 195 GLN A N 1
ATOM 1477 C CA . GLN A 1 195 ? -4.566 21.635 -14.729 1.00 86.25 195 GLN A CA 1
ATOM 1478 C C . GLN A 1 195 ? -4.135 20.412 -15.553 1.00 86.25 195 GLN A C 1
ATOM 1480 O O . GLN A 1 195 ? -3.132 19.780 -15.232 1.00 86.25 195 GLN A O 1
ATOM 1485 N N . VAL A 1 196 ? -4.820 20.111 -16.665 1.00 85.94 196 VAL A N 1
ATOM 1486 C CA . VAL A 1 196 ? -4.403 19.049 -17.602 1.00 85.94 196 VAL A CA 1
ATOM 1487 C C . VAL A 1 196 ? -2.987 19.276 -18.116 1.00 85.94 196 VAL A C 1
ATOM 1489 O O . VAL A 1 196 ? -2.212 18.325 -18.205 1.00 85.94 196 VAL A O 1
ATOM 1492 N N . PHE A 1 197 ? -2.634 20.518 -18.444 1.00 85.75 197 PHE A N 1
ATOM 1493 C CA . PHE A 1 197 ? -1.301 20.845 -18.936 1.00 85.75 197 PHE A CA 1
ATOM 1494 C C . PHE A 1 197 ? -0.244 20.692 -17.837 1.00 85.75 197 PHE A C 1
ATOM 1496 O O . PHE A 1 197 ? 0.806 20.093 -18.070 1.00 85.75 197 PHE A O 1
ATOM 1503 N N . GLU A 1 198 ? -0.540 21.163 -16.624 1.00 86.62 198 GLU A N 1
ATOM 1504 C CA . GLU A 1 198 ? 0.341 20.996 -15.463 1.00 86.62 198 GLU A CA 1
ATOM 1505 C C . GLU A 1 198 ? 0.584 19.514 -15.137 1.00 86.62 198 GLU A C 1
ATOM 1507 O O . GLU A 1 198 ? 1.732 19.092 -14.951 1.00 86.62 198 GLU A O 1
ATOM 1512 N N . TYR A 1 199 ? -0.477 18.702 -15.120 1.00 84.94 199 TYR A N 1
ATOM 1513 C CA . TYR A 1 199 ? -0.382 17.259 -14.902 1.00 84.94 199 TYR A CA 1
ATOM 1514 C C . TYR A 1 199 ? 0.397 16.579 -16.021 1.00 84.94 199 TYR A C 1
ATOM 1516 O O . TYR A 1 199 ? 1.253 15.744 -15.749 1.00 84.94 199 TYR A O 1
ATOM 1524 N N . TYR A 1 200 ? 0.173 16.961 -17.277 1.00 85.88 200 TYR A N 1
ATOM 1525 C CA . TYR A 1 200 ? 0.921 16.390 -18.390 1.00 85.88 200 TYR A CA 1
ATOM 1526 C C . TYR A 1 200 ? 2.425 16.682 -18.279 1.00 85.88 200 TYR A C 1
ATOM 1528 O O . TYR A 1 200 ? 3.246 15.778 -18.433 1.00 85.88 200 TYR A O 1
ATOM 1536 N N . LEU A 1 201 ? 2.815 17.914 -17.945 1.00 87.38 201 LEU A N 1
ATOM 1537 C CA . LEU A 1 201 ? 4.228 18.252 -17.764 1.00 87.38 201 LEU A CA 1
ATOM 1538 C C . LEU A 1 201 ? 4.851 17.527 -16.563 1.00 87.38 201 LEU A C 1
ATOM 1540 O O . LEU A 1 201 ? 5.917 16.926 -16.688 1.00 87.38 201 LEU A O 1
ATOM 1544 N N . SER A 1 202 ? 4.200 17.574 -15.400 1.00 82.56 202 SER A N 1
ATOM 1545 C CA . SER A 1 202 ? 4.774 17.079 -14.141 1.00 82.56 202 SER A CA 1
ATOM 1546 C C . SER A 1 202 ? 4.643 15.564 -13.954 1.00 82.56 202 SER A C 1
ATOM 1548 O O . SER A 1 202 ? 5.579 14.922 -13.479 1.00 82.56 202 SER A O 1
ATOM 1550 N N . GLN A 1 203 ? 3.505 14.980 -14.332 1.00 82.00 203 GLN A N 1
ATOM 1551 C CA . GLN A 1 203 ? 3.170 13.580 -14.063 1.00 82.00 203 GLN A CA 1
ATOM 1552 C C . GLN A 1 203 ? 3.444 12.645 -15.242 1.00 82.00 203 GLN A C 1
ATOM 1554 O O . GLN A 1 203 ? 3.550 11.440 -15.002 1.00 82.00 203 GLN A O 1
ATOM 1559 N N . ASN A 1 204 ? 3.568 13.173 -16.465 1.00 87.56 204 ASN A N 1
ATOM 1560 C CA . ASN A 1 204 ? 3.874 12.398 -17.668 1.00 87.56 204 ASN A CA 1
ATOM 1561 C C . ASN A 1 204 ? 5.271 12.749 -18.212 1.00 87.56 204 ASN A C 1
ATOM 1563 O O . ASN A 1 204 ? 6.187 11.939 -18.077 1.00 87.56 204 ASN A O 1
ATOM 1567 N N . LEU A 1 205 ? 5.484 13.962 -18.739 1.00 89.31 205 LEU A N 1
ATOM 1568 C CA . LEU A 1 205 ? 6.719 14.307 -19.459 1.00 89.31 205 LEU A CA 1
ATOM 1569 C C . LEU A 1 205 ? 7.978 14.219 -18.581 1.00 89.31 205 LEU A C 1
ATOM 1571 O O . LEU A 1 205 ? 8.947 13.560 -18.964 1.00 89.31 205 LEU A O 1
ATOM 1575 N N . SER A 1 206 ? 7.964 14.838 -17.397 1.00 89.88 206 SER A N 1
ATOM 1576 C CA . SER A 1 206 ? 9.103 14.785 -16.469 1.00 89.88 206 SER A CA 1
ATOM 1577 C C . SER A 1 206 ? 9.415 13.355 -16.032 1.00 89.88 206 SER A C 1
ATOM 1579 O O . SER A 1 206 ? 10.575 12.952 -16.039 1.00 89.88 206 SER A O 1
ATOM 1581 N N . LYS A 1 207 ? 8.394 12.544 -15.729 1.00 91.50 207 LYS A N 1
ATOM 1582 C CA . LYS A 1 207 ? 8.601 11.146 -15.321 1.00 91.50 207 LYS A CA 1
ATOM 1583 C C . LYS A 1 207 ? 9.101 10.273 -16.462 1.00 91.50 207 LYS A C 1
ATOM 15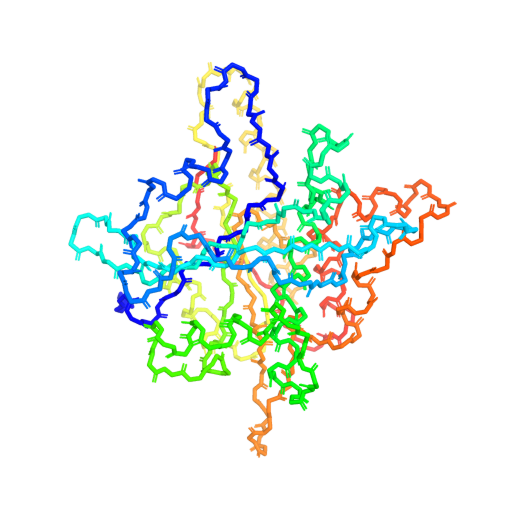85 O O . LYS A 1 207 ? 9.949 9.415 -16.241 1.00 91.50 207 LYS A O 1
ATOM 1590 N N . ALA A 1 208 ? 8.607 10.496 -17.678 1.00 91.38 208 ALA A N 1
ATOM 1591 C CA . ALA A 1 208 ? 9.112 9.823 -18.865 1.00 91.38 208 ALA A CA 1
ATOM 1592 C C . ALA A 1 208 ? 10.602 10.122 -19.062 1.00 91.38 208 ALA A C 1
ATOM 1594 O O . ALA A 1 208 ? 11.378 9.195 -19.279 1.00 91.38 208 ALA A O 1
ATOM 1595 N N . PHE A 1 209 ? 11.012 11.385 -18.899 1.00 93.12 209 PHE A N 1
ATOM 1596 C CA . PHE A 1 209 ? 12.419 11.781 -18.944 1.00 93.12 209 PHE A CA 1
ATOM 1597 C C . PHE A 1 209 ? 13.252 11.122 -17.833 1.00 93.12 209 PHE A C 1
ATOM 1599 O O . PHE A 1 209 ? 14.263 10.489 -18.124 1.00 93.12 209 PHE A O 1
ATOM 1606 N N . GLU A 1 210 ? 12.821 11.199 -16.572 1.00 93.12 210 GLU A N 1
ATOM 1607 C CA . GLU A 1 210 ? 13.523 10.563 -15.446 1.00 93.12 210 GLU A CA 1
ATOM 1608 C C . GLU A 1 210 ? 13.635 9.038 -15.611 1.00 93.12 210 GLU A C 1
ATOM 1610 O O . GLU A 1 210 ? 14.656 8.428 -15.276 1.00 93.12 210 GLU A O 1
ATOM 1615 N N . SER A 1 211 ? 12.603 8.414 -16.184 1.00 93.12 211 SER A N 1
ATOM 1616 C CA . SER A 1 211 ? 12.560 6.977 -16.440 1.00 93.12 211 SER A CA 1
ATOM 1617 C C . SER A 1 211 ? 13.577 6.520 -17.483 1.00 93.12 211 SER A C 1
ATOM 1619 O O . SER A 1 211 ? 13.976 5.358 -17.428 1.00 93.12 211 SER A O 1
ATOM 1621 N N . VAL A 1 212 ? 14.041 7.392 -18.390 1.00 92.75 212 VAL A N 1
ATOM 1622 C CA . VAL A 1 212 ? 15.160 7.072 -19.304 1.00 92.75 212 VAL A CA 1
ATOM 1623 C C . VAL A 1 212 ? 16.417 6.714 -18.508 1.00 92.75 212 VAL A C 1
ATOM 1625 O O . VAL A 1 212 ? 17.169 5.823 -18.897 1.00 92.75 212 VAL A O 1
ATOM 1628 N N . PHE A 1 213 ? 16.611 7.354 -17.354 1.00 93.00 213 PHE A N 1
ATOM 1629 C CA . PHE A 1 213 ? 17.728 7.090 -16.448 1.00 93.00 213 PHE A CA 1
ATOM 1630 C C . PHE A 1 213 ? 17.408 6.026 -15.391 1.00 93.00 213 PHE A C 1
ATOM 1632 O O . PHE A 1 213 ? 18.270 5.703 -14.578 1.00 93.00 213 PHE A O 1
ATOM 1639 N N . GLY A 1 214 ? 16.183 5.489 -15.375 1.00 91.62 214 GLY A N 1
ATOM 1640 C CA . GLY A 1 214 ? 15.715 4.557 -14.350 1.00 91.62 214 GLY A CA 1
ATOM 1641 C C . GLY A 1 214 ? 15.637 5.167 -12.948 1.00 91.62 214 GLY A C 1
ATOM 1642 O O . GLY A 1 214 ? 15.687 4.421 -11.977 1.00 91.62 214 GLY A O 1
ATOM 1643 N N . ASN A 1 215 ? 15.538 6.495 -12.837 1.00 93.62 215 ASN A N 1
ATOM 1644 C CA . ASN A 1 215 ? 15.593 7.225 -11.570 1.00 93.62 215 ASN A CA 1
ATOM 1645 C C . ASN A 1 215 ? 14.402 8.178 -11.427 1.00 93.62 215 ASN A C 1
ATOM 1647 O O . ASN A 1 215 ? 14.590 9.368 -11.173 1.00 93.62 215 ASN A O 1
ATOM 1651 N N . VAL A 1 216 ? 13.177 7.670 -11.603 1.00 94.38 216 VAL A N 1
ATOM 1652 C CA . VAL A 1 216 ? 11.970 8.457 -11.303 1.00 94.38 216 VAL A CA 1
ATOM 1653 C C . VAL A 1 216 ? 12.021 8.916 -9.847 1.00 94.38 216 VAL A C 1
ATOM 1655 O O . VAL A 1 216 ? 12.083 8.100 -8.928 1.00 94.38 216 VAL A O 1
ATOM 1658 N N . THR A 1 217 ? 12.019 10.232 -9.640 1.00 91.06 217 THR A N 1
ATOM 1659 C CA . THR A 1 217 ? 12.306 10.846 -8.333 1.00 91.06 217 THR A CA 1
ATOM 1660 C C . THR A 1 217 ? 11.084 10.896 -7.422 1.00 91.06 217 THR A C 1
ATOM 1662 O O . THR A 1 217 ? 11.203 11.107 -6.212 1.00 91.06 217 THR A O 1
ATOM 1665 N N . CYS A 1 218 ? 9.895 10.679 -7.987 1.00 91.62 218 CYS A N 1
ATOM 1666 C CA . CYS A 1 218 ? 8.635 10.664 -7.260 1.00 91.62 218 CYS A CA 1
ATOM 1667 C C . CYS A 1 218 ? 7.653 9.667 -7.889 1.00 91.62 218 CYS A C 1
ATOM 1669 O O . CYS A 1 218 ? 7.087 9.930 -8.951 1.00 91.62 218 CYS A O 1
ATOM 1671 N N . LEU A 1 219 ? 7.414 8.544 -7.210 1.00 93.00 219 LEU A N 1
ATOM 1672 C CA . LEU A 1 219 ? 6.299 7.652 -7.519 1.00 93.00 219 LEU A CA 1
ATOM 1673 C C . LEU A 1 219 ? 5.053 8.162 -6.776 1.00 93.00 219 LEU A C 1
ATOM 1675 O O . LEU A 1 219 ? 5.091 8.226 -5.550 1.00 93.00 219 LEU A O 1
ATOM 1679 N N . PRO A 1 220 ? 3.984 8.585 -7.474 1.00 87.69 220 PRO A N 1
ATOM 1680 C CA . PRO A 1 220 ? 2.787 9.122 -6.834 1.00 87.69 220 PRO A CA 1
ATOM 1681 C C . PRO A 1 220 ? 2.017 8.017 -6.109 1.00 87.69 220 PRO A C 1
ATOM 1683 O O . PRO A 1 220 ? 1.766 6.964 -6.694 1.00 87.69 220 PRO A O 1
ATOM 1686 N N . GLY A 1 221 ? 1.593 8.262 -4.868 1.00 83.44 221 GLY A N 1
ATOM 1687 C CA . GLY A 1 221 ? 0.890 7.264 -4.062 1.00 83.44 221 GLY A CA 1
ATOM 1688 C C . GLY A 1 221 ? -0.472 6.846 -4.621 1.00 83.44 221 GLY A C 1
ATOM 1689 O O . GLY A 1 221 ? -0.920 5.749 -4.307 1.00 83.44 221 GLY A O 1
ATOM 1690 N N . CYS A 1 222 ? -1.077 7.662 -5.491 1.00 88.06 222 CYS A N 1
ATOM 1691 C CA . CYS A 1 222 ? -2.370 7.372 -6.106 1.00 88.06 222 CYS A CA 1
ATOM 1692 C C . CYS A 1 222 ? -2.343 6.226 -7.118 1.00 88.06 222 CYS A C 1
ATOM 1694 O O . CYS A 1 222 ? -3.381 5.620 -7.363 1.00 88.06 222 CYS A O 1
ATOM 1696 N N . PHE A 1 223 ? -1.194 5.951 -7.748 1.00 94.94 223 PHE A N 1
ATOM 1697 C CA . PHE A 1 223 ? -1.097 4.912 -8.769 1.00 94.94 223 PHE A CA 1
ATOM 1698 C C . PHE A 1 223 ? 0.352 4.490 -9.036 1.00 94.94 223 PHE A C 1
ATOM 1700 O O . PHE A 1 223 ? 0.995 4.863 -10.029 1.00 94.94 223 PHE A O 1
ATOM 1707 N N . CYS A 1 224 ? 0.889 3.686 -8.125 1.00 96.00 224 CYS A N 1
ATOM 1708 C CA . CYS A 1 224 ? 2.242 3.157 -8.234 1.00 96.00 224 CYS A CA 1
ATOM 1709 C C . CYS A 1 224 ? 2.356 1.748 -7.663 1.00 96.00 224 CYS A C 1
ATOM 1711 O O . CYS A 1 224 ? 1.581 1.324 -6.811 1.00 96.00 224 CYS A O 1
ATOM 1713 N N . MET A 1 225 ? 3.335 1.007 -8.168 1.00 97.62 225 MET A N 1
ATOM 1714 C CA . MET A 1 225 ? 3.602 -0.365 -7.775 1.00 97.62 225 MET A CA 1
ATOM 1715 C C . MET A 1 225 ? 5.030 -0.492 -7.271 1.00 97.62 225 MET A C 1
ATOM 1717 O O . MET A 1 225 ? 5.961 -0.005 -7.914 1.00 97.62 225 MET A O 1
ATOM 1721 N N . TRP A 1 226 ? 5.213 -1.207 -6.168 1.00 97.56 226 TRP A N 1
ATOM 1722 C CA . TRP A 1 226 ? 6.520 -1.528 -5.610 1.00 97.56 226 TRP A CA 1
ATOM 1723 C C . TRP A 1 226 ? 6.726 -3.027 -5.508 1.00 97.56 226 TRP A C 1
ATOM 1725 O O . TRP A 1 226 ? 5.795 -3.803 -5.293 1.00 97.56 226 TRP A O 1
ATOM 1735 N N . ARG A 1 227 ? 7.990 -3.420 -5.604 1.00 97.25 227 ARG A N 1
ATOM 1736 C CA . ARG A 1 227 ? 8.438 -4.771 -5.307 1.00 97.25 227 ARG A CA 1
ATOM 1737 C C . ARG A 1 227 ? 8.589 -4.943 -3.797 1.00 97.25 227 ARG A C 1
ATOM 1739 O O . ARG A 1 227 ? 9.256 -4.140 -3.144 1.00 97.25 227 ARG A O 1
ATOM 1746 N N . ILE A 1 228 ? 8.017 -6.013 -3.250 1.00 96.81 228 ILE A N 1
ATOM 1747 C CA . ILE A 1 228 ? 8.124 -6.334 -1.820 1.00 96.81 228 ILE A CA 1
ATOM 1748 C C . ILE A 1 228 ? 9.542 -6.805 -1.505 1.00 96.81 228 ILE A C 1
ATOM 1750 O O . ILE A 1 228 ? 10.198 -6.258 -0.618 1.00 96.81 228 ILE A O 1
ATOM 1754 N N . TYR A 1 229 ? 10.040 -7.771 -2.275 1.00 94.62 229 TYR A N 1
ATOM 1755 C CA . TYR A 1 229 ? 11.378 -8.328 -2.131 1.00 94.62 229 TYR A CA 1
ATOM 1756 C C . TYR A 1 229 ? 11.989 -8.679 -3.492 1.00 94.62 229 TYR A C 1
ATOM 1758 O O . TYR A 1 229 ? 11.292 -8.933 -4.472 1.00 94.62 229 TYR A O 1
ATOM 1766 N N . ALA A 1 230 ? 13.315 -8.701 -3.561 1.00 92.56 230 ALA A N 1
ATOM 1767 C CA . ALA A 1 230 ? 14.068 -9.231 -4.691 1.00 92.56 230 ALA A CA 1
ATOM 1768 C C . ALA A 1 230 ? 14.735 -10.545 -4.282 1.00 92.56 230 ALA A C 1
ATOM 1770 O O . ALA A 1 230 ? 15.118 -10.706 -3.128 1.00 92.56 230 ALA A O 1
ATOM 1771 N N . ARG A 1 231 ? 14.916 -11.478 -5.217 1.00 87.81 231 ARG A N 1
ATOM 1772 C CA . ARG A 1 231 ? 15.683 -12.702 -4.953 1.00 87.81 231 ARG A CA 1
ATOM 1773 C C . ARG A 1 231 ? 17.137 -12.515 -5.362 1.00 87.81 231 ARG A C 1
ATOM 1775 O O . ARG A 1 231 ? 17.423 -11.944 -6.415 1.00 87.81 231 ARG A O 1
ATOM 1782 N N . ARG A 1 232 ? 18.045 -12.974 -4.508 1.00 84.06 232 ARG A N 1
ATOM 1783 C CA . ARG A 1 232 ? 19.461 -13.157 -4.839 1.00 84.06 232 ARG A CA 1
ATOM 1784 C C . ARG A 1 232 ? 19.656 -14.436 -5.648 1.00 84.06 232 ARG A C 1
ATOM 1786 O O . ARG A 1 232 ? 18.776 -15.291 -5.693 1.00 84.06 232 ARG A O 1
ATOM 1793 N N . GLU A 1 233 ? 20.840 -14.577 -6.236 1.00 82.38 233 GLU A N 1
ATOM 1794 C CA . GLU A 1 233 ? 21.258 -15.798 -6.941 1.00 82.38 233 GLU A CA 1
ATOM 1795 C C . GLU A 1 233 ? 21.252 -17.037 -6.029 1.00 82.38 233 GLU A C 1
ATOM 1797 O O . GLU A 1 233 ? 20.941 -18.132 -6.482 1.00 82.38 233 GLU A O 1
ATOM 1802 N N . ASP A 1 234 ? 21.518 -16.854 -4.732 1.00 83.88 234 ASP A N 1
ATOM 1803 C CA . ASP A 1 234 ? 21.465 -17.900 -3.699 1.00 83.88 234 ASP A CA 1
ATOM 1804 C C . ASP A 1 234 ? 20.034 -18.238 -3.225 1.00 83.88 234 ASP A C 1
ATOM 1806 O O . ASP A 1 234 ? 19.849 -19.087 -2.355 1.00 83.88 234 ASP A O 1
ATOM 1810 N N . GLY A 1 235 ? 19.012 -17.588 -3.791 1.00 81.56 235 GLY A N 1
ATOM 1811 C CA . GLY A 1 235 ? 17.605 -17.790 -3.447 1.00 81.56 235 GLY A CA 1
ATOM 1812 C C . GLY A 1 235 ? 17.117 -16.994 -2.234 1.00 81.56 235 GLY A C 1
ATOM 1813 O O . GLY A 1 235 ? 15.912 -16.980 -1.981 1.00 81.56 235 GLY A O 1
ATOM 1814 N N . ALA A 1 236 ? 17.994 -16.286 -1.512 1.00 85.38 236 ALA A N 1
ATOM 1815 C CA . ALA A 1 236 ? 17.581 -15.475 -0.373 1.00 85.38 236 ALA A CA 1
ATOM 1816 C C . ALA A 1 236 ? 16.763 -14.250 -0.819 1.00 85.38 236 ALA A C 1
ATOM 1818 O O . ALA A 1 236 ? 17.108 -13.552 -1.783 1.00 85.38 236 ALA A O 1
ATOM 1819 N N . ALA A 1 237 ? 15.681 -13.968 -0.092 1.00 89.75 237 ALA A N 1
ATOM 1820 C CA . ALA A 1 237 ? 14.863 -12.782 -0.299 1.00 89.75 237 ALA A CA 1
ATOM 1821 C C . ALA A 1 237 ? 15.529 -11.556 0.345 1.00 89.75 237 ALA A C 1
ATOM 1823 O O . ALA A 1 237 ? 15.800 -11.529 1.543 1.00 89.75 237 ALA A O 1
ATOM 1824 N N . ILE A 1 238 ? 15.784 -10.524 -0.455 1.00 91.69 238 ILE A N 1
ATOM 1825 C CA . ILE A 1 238 ? 16.171 -9.194 0.012 1.00 91.69 238 ILE A CA 1
ATOM 1826 C C . ILE A 1 238 ? 14.902 -8.341 0.067 1.00 91.69 238 ILE A C 1
ATOM 1828 O O . ILE A 1 238 ? 14.322 -8.086 -0.992 1.00 91.69 238 ILE A O 1
ATOM 1832 N N . PRO A 1 239 ? 14.477 -7.854 1.243 1.00 94.25 239 PRO A N 1
ATOM 1833 C CA . PRO A 1 239 ? 13.358 -6.927 1.333 1.00 94.25 239 PRO A CA 1
ATOM 1834 C C . PRO A 1 239 ? 13.692 -5.616 0.611 1.00 94.25 239 PRO A C 1
ATOM 1836 O O . PRO A 1 239 ? 14.784 -5.072 0.761 1.00 94.25 239 PRO A O 1
ATOM 1839 N N . ILE A 1 240 ? 12.747 -5.124 -0.187 1.00 95.94 240 ILE A N 1
ATOM 1840 C CA . ILE A 1 240 ? 12.881 -3.912 -1.000 1.00 95.94 240 ILE A CA 1
ATOM 1841 C C . ILE A 1 240 ? 12.008 -2.813 -0.402 1.00 95.94 240 ILE A C 1
ATOM 1843 O O . ILE A 1 240 ? 12.525 -1.983 0.340 1.00 95.94 240 ILE A O 1
ATOM 1847 N N . LEU A 1 241 ? 10.690 -2.837 -0.636 1.00 95.75 241 LEU A N 1
ATOM 1848 C CA . LEU A 1 241 ? 9.765 -1.870 -0.034 1.00 95.75 241 LEU A CA 1
ATOM 1849 C C . LEU A 1 241 ? 9.834 -1.915 1.500 1.00 95.75 241 LEU A C 1
ATOM 1851 O O . LEU A 1 241 ? 9.836 -0.883 2.163 1.00 95.75 241 LEU A O 1
ATOM 1855 N N . CYS A 1 242 ? 9.936 -3.120 2.061 1.00 94.38 242 CYS A N 1
ATOM 1856 C CA . CYS A 1 242 ? 9.952 -3.370 3.498 1.00 94.38 242 CYS A CA 1
ATOM 1857 C C . CYS A 1 242 ? 11.370 -3.500 4.091 1.00 94.38 242 CYS A C 1
ATOM 1859 O O . CYS A 1 242 ? 11.554 -4.121 5.143 1.00 94.38 242 CYS A O 1
ATOM 1861 N N . HIS A 1 243 ? 12.393 -2.936 3.432 1.00 95.69 243 HIS A N 1
ATOM 1862 C CA . HIS A 1 243 ? 13.766 -2.970 3.943 1.00 95.69 243 HIS A CA 1
ATOM 1863 C C . HIS A 1 243 ? 13.856 -2.299 5.332 1.00 95.69 243 HIS A C 1
ATOM 1865 O O . HIS A 1 243 ? 13.347 -1.185 5.486 1.00 95.69 243 HIS A O 1
ATOM 1871 N N . PRO A 1 244 ? 14.525 -2.901 6.339 1.00 92.31 244 PRO A N 1
ATOM 1872 C CA . PRO A 1 244 ? 14.551 -2.373 7.709 1.00 92.31 244 PRO A CA 1
ATOM 1873 C C . PRO A 1 244 ? 15.008 -0.911 7.827 1.00 92.31 244 PRO A C 1
ATOM 1875 O O . PRO A 1 244 ? 14.436 -0.142 8.601 1.00 92.31 244 PRO A O 1
ATOM 1878 N N . ASP A 1 245 ? 15.994 -0.494 7.030 1.00 92.69 245 ASP A N 1
ATOM 1879 C CA . ASP A 1 245 ? 16.475 0.897 7.029 1.00 92.69 245 ASP A CA 1
ATOM 1880 C C . ASP A 1 245 ? 15.449 1.876 6.449 1.00 92.69 245 ASP A C 1
ATOM 1882 O O . ASP A 1 245 ? 15.306 2.994 6.951 1.00 92.69 245 ASP A O 1
ATOM 1886 N N . ILE A 1 246 ? 14.700 1.449 5.426 1.00 94.81 246 ILE A N 1
ATOM 1887 C CA . ILE A 1 246 ? 13.626 2.251 4.830 1.00 94.81 246 ILE A CA 1
ATOM 1888 C C . ILE A 1 246 ? 12.501 2.383 5.847 1.00 94.81 246 ILE A C 1
ATOM 1890 O O . ILE A 1 246 ? 12.134 3.498 6.197 1.00 94.81 246 ILE A O 1
ATOM 1894 N N . VAL A 1 247 ? 12.021 1.262 6.387 1.00 93.81 247 VAL A N 1
ATOM 1895 C CA . VAL A 1 247 ? 10.933 1.216 7.372 1.00 93.81 247 VAL A CA 1
ATOM 1896 C C . VAL A 1 247 ? 11.264 2.061 8.606 1.00 93.81 247 VAL A C 1
ATOM 1898 O O . VAL A 1 247 ? 10.491 2.939 8.985 1.00 93.81 247 VAL A O 1
ATOM 1901 N N . SER A 1 248 ? 12.447 1.872 9.197 1.00 91.44 248 SER A N 1
ATOM 1902 C CA . SER A 1 248 ? 12.868 2.613 10.394 1.00 91.44 248 SER A CA 1
ATOM 1903 C C . SER A 1 248 ? 13.061 4.110 10.142 1.00 91.44 248 SER A C 1
ATOM 1905 O O . SER A 1 248 ? 12.790 4.923 11.027 1.00 91.44 248 SER A O 1
ATOM 1907 N N . THR A 1 249 ? 13.511 4.502 8.946 1.00 91.25 249 THR A N 1
ATOM 1908 C CA . THR A 1 249 ? 13.670 5.915 8.574 1.00 91.25 249 THR A CA 1
ATOM 1909 C C . THR A 1 249 ? 12.329 6.561 8.242 1.00 91.25 249 THR A C 1
ATOM 1911 O O . THR A 1 249 ? 12.085 7.701 8.640 1.00 91.25 249 THR A O 1
ATOM 1914 N N . TYR A 1 250 ? 11.440 5.821 7.583 1.00 91.44 250 TYR A N 1
ATOM 1915 C CA . TYR A 1 250 ? 10.101 6.264 7.215 1.00 91.44 250 TYR A CA 1
ATOM 1916 C C . TYR A 1 250 ? 9.197 6.450 8.443 1.00 91.44 250 TYR A C 1
ATOM 1918 O O . TYR A 1 250 ? 8.448 7.427 8.524 1.00 91.44 250 TYR A O 1
ATOM 1926 N N . ALA A 1 251 ? 9.367 5.596 9.459 1.00 89.75 251 ALA A N 1
ATOM 1927 C CA . ALA A 1 251 ? 8.676 5.664 10.747 1.00 89.75 251 ALA A CA 1
ATOM 1928 C C . ALA A 1 251 ? 9.140 6.807 11.671 1.00 89.75 251 ALA A C 1
ATOM 1930 O O . ALA A 1 251 ? 8.591 6.984 12.760 1.00 89.75 251 ALA A O 1
ATOM 1931 N N . ARG A 1 252 ? 10.147 7.608 11.290 1.00 85.31 252 ARG A N 1
ATOM 1932 C CA . ARG A 1 252 ? 10.635 8.705 12.143 1.00 85.31 252 ARG A CA 1
ATOM 1933 C C . ARG A 1 252 ? 9.575 9.800 12.294 1.00 85.31 252 ARG A C 1
ATOM 1935 O O . ARG A 1 252 ? 9.127 10.406 11.320 1.00 85.31 252 ARG A O 1
ATOM 1942 N N . THR A 1 253 ? 9.233 10.107 13.542 1.00 72.12 253 THR A N 1
ATOM 1943 C CA . THR A 1 253 ? 8.248 11.134 13.921 1.00 72.12 253 THR A CA 1
ATOM 1944 C C . THR A 1 253 ? 8.866 12.497 14.218 1.00 72.12 253 THR A C 1
ATOM 1946 O O . THR A 1 253 ? 8.192 13.510 14.079 1.00 72.12 253 THR A O 1
ATOM 1949 N N . ARG A 1 254 ? 10.153 12.557 14.589 1.00 68.69 254 ARG A N 1
ATOM 1950 C CA . ARG A 1 254 ? 10.758 13.782 15.134 1.00 68.69 254 ARG A CA 1
ATOM 1951 C C . ARG A 1 254 ? 10.965 14.867 14.073 1.00 68.69 254 ARG A C 1
ATOM 1953 O O . ARG A 1 254 ? 11.934 14.846 13.302 1.00 68.69 254 ARG A O 1
ATOM 1960 N N . VAL A 1 255 ? 10.091 15.867 14.094 1.00 67.12 255 VAL A N 1
ATOM 1961 C CA . VAL A 1 255 ? 10.079 16.985 13.147 1.00 67.12 255 VAL A CA 1
ATOM 1962 C C . VAL A 1 255 ? 10.514 18.278 13.830 1.00 67.12 255 VAL A C 1
ATOM 1964 O O . VAL A 1 255 ? 9.699 19.065 14.292 1.00 67.12 255 VAL A O 1
ATOM 1967 N N . ASN A 1 256 ? 11.820 18.537 13.863 1.00 71.06 256 ASN A N 1
ATOM 1968 C CA . ASN A 1 256 ? 12.338 19.760 14.494 1.00 71.06 256 ASN A CA 1
ATOM 1969 C C . ASN A 1 256 ? 12.392 20.971 13.538 1.00 71.06 256 ASN A C 1
ATOM 1971 O O . ASN A 1 256 ? 12.824 22.043 13.946 1.00 71.06 256 ASN A O 1
ATOM 1975 N N . THR A 1 257 ? 12.040 20.811 12.254 1.00 75.81 257 THR A N 1
ATOM 1976 C CA . THR A 1 257 ? 12.134 21.882 11.243 1.00 75.81 257 THR A CA 1
ATOM 1977 C C . THR A 1 257 ? 10.943 21.863 10.285 1.00 75.81 257 THR A C 1
ATOM 1979 O O . THR A 1 257 ? 10.397 20.799 9.993 1.00 75.81 257 THR A O 1
ATOM 1982 N N . LEU A 1 258 ? 10.571 23.028 9.735 1.00 70.62 258 LEU A N 1
ATOM 1983 C CA . LEU A 1 258 ? 9.524 23.138 8.704 1.00 70.62 258 LEU A CA 1
ATOM 1984 C C . LEU A 1 258 ? 9.824 22.282 7.466 1.00 70.62 258 LEU A C 1
ATOM 1986 O O . LEU A 1 258 ? 8.924 21.644 6.933 1.00 70.62 258 LEU A O 1
ATOM 1990 N N . HIS A 1 259 ? 11.092 22.201 7.052 1.00 72.69 259 HIS A N 1
ATOM 1991 C CA . HIS A 1 259 ? 11.511 21.329 5.954 1.00 72.69 259 HIS A CA 1
ATOM 1992 C C . HIS A 1 259 ? 11.169 19.856 6.228 1.00 72.69 259 HIS A C 1
ATOM 1994 O O . HIS A 1 259 ? 10.556 19.203 5.389 1.00 72.69 259 HIS A O 1
ATOM 2000 N N . LYS A 1 260 ? 11.492 19.350 7.428 1.00 71.25 260 LYS A N 1
ATOM 2001 C CA . LYS A 1 260 ? 11.132 17.982 7.833 1.00 71.25 260 LYS A CA 1
ATOM 2002 C C . LYS A 1 260 ? 9.616 17.803 7.919 1.00 71.25 260 LYS A C 1
ATOM 2004 O O . LYS A 1 260 ? 9.125 16.728 7.604 1.00 71.25 260 LYS A O 1
ATOM 2009 N N . LYS A 1 261 ? 8.874 18.848 8.310 1.00 69.19 261 LYS A N 1
ATOM 2010 C CA . LYS A 1 261 ? 7.407 18.801 8.381 1.00 69.19 261 LYS A CA 1
ATOM 2011 C C . LYS A 1 261 ? 6.807 18.630 6.995 1.00 69.19 261 LYS A C 1
ATOM 2013 O O . LYS A 1 261 ? 6.000 17.731 6.802 1.00 69.19 261 LYS A O 1
ATOM 2018 N N . ASN A 1 262 ? 7.257 19.430 6.032 1.00 69.44 262 ASN A N 1
ATOM 2019 C CA . ASN A 1 262 ? 6.823 19.305 4.644 1.00 69.44 262 ASN A CA 1
ATOM 2020 C C . ASN A 1 262 ? 7.213 17.942 4.063 1.00 69.44 262 ASN A C 1
ATOM 2022 O O . ASN A 1 262 ? 6.380 17.288 3.448 1.00 69.44 262 ASN A O 1
ATOM 2026 N N . LEU A 1 263 ? 8.440 17.477 4.313 1.00 70.19 263 LEU A N 1
ATOM 2027 C CA . LEU A 1 263 ? 8.904 16.182 3.818 1.00 70.19 263 LEU A CA 1
ATOM 2028 C C . LEU A 1 263 ? 8.074 15.010 4.365 1.00 70.19 263 LEU A C 1
ATOM 2030 O O . LEU A 1 263 ? 7.690 14.134 3.601 1.00 70.19 263 LEU A O 1
ATOM 2034 N N . PHE A 1 264 ? 7.788 14.993 5.669 1.00 70.56 264 PHE A N 1
ATOM 2035 C CA . PHE A 1 264 ? 7.133 13.851 6.316 1.00 70.56 264 PHE A CA 1
ATOM 2036 C C . PHE A 1 264 ? 5.604 13.880 6.268 1.00 70.56 264 PHE A C 1
ATOM 2038 O O . PHE A 1 264 ? 5.003 12.827 6.441 1.00 70.56 264 PHE A O 1
ATOM 2045 N N . MET A 1 265 ? 4.986 15.053 6.088 1.00 64.12 265 MET A N 1
ATOM 2046 C CA . MET A 1 265 ? 3.522 15.212 6.154 1.00 64.12 265 MET A CA 1
ATOM 2047 C C . MET A 1 265 ? 2.885 15.594 4.812 1.00 64.12 265 MET A C 1
ATOM 2049 O O . MET A 1 265 ? 1.694 15.380 4.639 1.00 64.12 265 MET A O 1
ATOM 2053 N N . LEU A 1 266 ? 3.637 16.204 3.886 1.00 63.38 266 LEU A N 1
ATOM 2054 C CA . LEU A 1 266 ? 3.117 16.674 2.589 1.00 63.38 266 LEU A CA 1
ATOM 2055 C C . LEU A 1 266 ? 3.809 16.009 1.391 1.00 63.38 266 LEU A C 1
ATOM 2057 O O . LEU A 1 266 ? 3.322 16.106 0.271 1.00 63.38 266 LEU A O 1
ATOM 2061 N N . GLY A 1 267 ? 4.953 15.360 1.610 1.00 79.44 267 GLY A N 1
ATOM 2062 C CA . GLY A 1 267 ? 5.771 14.749 0.565 1.00 79.44 267 GLY A CA 1
ATOM 2063 C C . GLY A 1 267 ? 6.113 13.295 0.848 1.00 79.44 267 GLY A C 1
ATOM 2064 O O . GLY A 1 267 ? 7.180 12.855 0.437 1.00 79.44 267 GLY A O 1
ATOM 2065 N N . GLU A 1 268 ? 5.257 12.567 1.564 1.00 84.12 268 GLU A N 1
ATOM 2066 C CA . GLU A 1 268 ? 5.526 11.200 2.022 1.00 84.12 268 GLU A CA 1
ATOM 2067 C C . GLU A 1 268 ? 5.837 10.227 0.869 1.00 84.12 268 GLU A C 1
ATOM 2069 O O . GLU A 1 268 ? 6.826 9.499 0.939 1.00 84.12 268 GLU A O 1
ATOM 2074 N N . ASP A 1 269 ? 5.115 10.320 -0.251 1.00 87.12 269 ASP A N 1
ATOM 2075 C CA . ASP A 1 269 ? 5.364 9.515 -1.454 1.00 87.12 269 ASP A CA 1
ATOM 2076 C C . ASP A 1 269 ? 6.746 9.818 -2.063 1.00 87.12 269 ASP A C 1
ATOM 2078 O O . ASP A 1 269 ? 7.528 8.921 -2.401 1.00 87.12 269 ASP A O 1
ATOM 2082 N N . ARG A 1 270 ? 7.106 11.108 -2.135 1.00 89.06 270 ARG A N 1
ATOM 2083 C CA . ARG A 1 270 ? 8.437 11.550 -2.580 1.00 89.06 270 ARG A CA 1
ATOM 2084 C C . ARG A 1 270 ? 9.516 11.116 -1.593 1.00 89.06 270 ARG A C 1
ATOM 2086 O O . ARG A 1 270 ? 10.607 10.734 -2.012 1.00 89.06 270 ARG A O 1
ATOM 2093 N N . PHE A 1 271 ? 9.227 11.156 -0.297 1.00 90.50 271 PHE A N 1
ATOM 2094 C CA . PHE A 1 271 ? 10.146 10.736 0.750 1.00 90.50 271 PHE A CA 1
ATOM 2095 C C . PHE A 1 271 ? 10.429 9.236 0.648 1.00 90.50 271 PHE A C 1
ATOM 2097 O O . PHE A 1 271 ? 11.597 8.858 0.590 1.00 90.50 271 PHE A O 1
ATOM 2104 N N . LEU A 1 272 ? 9.398 8.399 0.513 1.00 93.12 272 LEU A N 1
ATOM 2105 C CA . LEU A 1 272 ? 9.545 6.960 0.300 1.00 93.12 272 LEU A CA 1
ATOM 2106 C C . LEU A 1 272 ? 10.326 6.655 -0.987 1.00 93.12 272 LEU A C 1
ATOM 2108 O O . LEU A 1 272 ? 11.258 5.851 -0.970 1.00 93.12 272 LEU A O 1
ATOM 2112 N N . THR A 1 273 ? 10.011 7.353 -2.081 1.00 93.88 273 THR A N 1
ATOM 2113 C CA . THR A 1 273 ? 10.741 7.230 -3.354 1.00 93.88 273 THR A CA 1
ATOM 2114 C C . THR A 1 273 ? 12.226 7.574 -3.190 1.00 93.88 273 THR A C 1
ATOM 2116 O O . THR A 1 273 ? 13.101 6.840 -3.647 1.00 93.88 273 THR A O 1
ATOM 2119 N N . THR A 1 274 ? 12.524 8.654 -2.466 1.00 93.06 274 THR A N 1
ATOM 2120 C CA . THR A 1 274 ? 13.898 9.083 -2.169 1.00 93.06 274 THR A CA 1
ATOM 2121 C C . THR A 1 274 ? 14.639 8.046 -1.322 1.00 93.06 274 THR A C 1
ATOM 2123 O O . THR A 1 274 ? 15.810 7.771 -1.584 1.00 93.06 274 THR A O 1
ATOM 2126 N N . LEU A 1 275 ? 13.972 7.434 -0.334 1.00 94.50 275 LEU A N 1
ATOM 2127 C CA . LEU A 1 275 ? 14.562 6.360 0.470 1.00 94.50 275 LEU A CA 1
ATOM 2128 C C . LEU A 1 275 ? 14.911 5.149 -0.400 1.00 94.50 275 LEU A C 1
ATOM 2130 O O . LEU A 1 275 ? 16.021 4.638 -0.295 1.00 94.50 275 LEU A O 1
ATOM 2134 N N . LEU A 1 276 ? 14.020 4.741 -1.309 1.00 95.12 276 LEU A N 1
ATOM 2135 C CA . LEU A 1 276 ? 14.275 3.631 -2.234 1.00 95.12 276 LEU A CA 1
ATOM 2136 C C . LEU A 1 276 ? 15.497 3.893 -3.127 1.00 95.12 276 LEU A C 1
ATOM 2138 O O . LEU A 1 276 ? 16.371 3.030 -3.219 1.00 95.12 276 LEU A O 1
ATOM 2142 N N . LEU A 1 277 ? 15.593 5.083 -3.731 1.00 94.38 277 LEU A N 1
ATOM 2143 C CA . LEU A 1 277 ? 16.749 5.475 -4.550 1.00 94.38 277 LEU A CA 1
ATOM 2144 C C . LEU A 1 277 ? 18.047 5.502 -3.733 1.00 94.38 277 LEU A C 1
ATOM 2146 O O . LEU A 1 277 ? 19.084 5.030 -4.197 1.00 94.38 277 LEU A O 1
ATOM 2150 N N . SER A 1 278 ? 17.992 6.027 -2.505 1.00 94.62 278 SER A N 1
ATOM 2151 C CA . SER A 1 278 ? 19.162 6.119 -1.629 1.00 94.62 278 SER A CA 1
ATOM 2152 C C . SER A 1 278 ? 19.634 4.754 -1.129 1.00 94.62 278 SER A C 1
ATOM 2154 O O . SER A 1 278 ? 20.839 4.540 -1.007 1.00 94.62 278 SER A O 1
ATOM 2156 N N . THR A 1 279 ? 18.716 3.845 -0.797 1.00 95.44 279 THR A N 1
ATOM 2157 C CA . THR A 1 279 ? 19.048 2.507 -0.286 1.00 95.44 279 THR A CA 1
ATOM 2158 C C . THR A 1 279 ? 19.487 1.573 -1.413 1.00 95.44 279 THR A C 1
ATOM 2160 O O . THR A 1 279 ? 20.383 0.752 -1.219 1.00 95.44 279 THR A O 1
ATOM 2163 N N . PHE A 1 280 ? 18.911 1.714 -2.610 1.00 95.25 280 PHE A N 1
ATOM 2164 C CA . PHE A 1 280 ? 19.169 0.830 -3.745 1.00 95.25 280 PHE A CA 1
ATOM 2165 C C . PHE A 1 280 ? 19.596 1.594 -5.014 1.00 95.25 280 PHE A C 1
ATOM 2167 O O . PHE A 1 280 ? 18.920 1.506 -6.039 1.00 95.25 280 PHE A O 1
ATOM 2174 N N . PRO A 1 281 ? 20.770 2.252 -5.025 1.00 93.50 281 PRO A N 1
ATOM 2175 C CA . PRO A 1 281 ? 21.193 3.139 -6.119 1.00 93.50 281 PRO A CA 1
ATOM 2176 C C . PRO A 1 281 ? 21.466 2.432 -7.459 1.00 93.50 281 PRO A C 1
ATOM 2178 O O . PRO A 1 281 ? 21.660 3.083 -8.479 1.00 93.50 281 PRO A O 1
ATOM 2181 N N . ARG A 1 282 ? 21.537 1.094 -7.467 1.00 92.94 282 ARG A N 1
ATOM 2182 C CA . ARG A 1 282 ? 21.711 0.275 -8.684 1.00 92.94 282 ARG A CA 1
ATOM 2183 C C . ARG A 1 282 ? 20.396 -0.304 -9.217 1.00 92.94 282 ARG A C 1
ATOM 2185 O O . ARG A 1 282 ? 20.412 -1.026 -10.211 1.00 92.94 282 ARG A O 1
ATOM 2192 N N . ARG A 1 283 ? 19.281 -0.071 -8.523 1.00 95.12 283 ARG A N 1
ATOM 2193 C CA . ARG A 1 283 ? 17.942 -0.516 -8.924 1.00 95.12 283 ARG A CA 1
ATOM 2194 C C . ARG A 1 283 ? 17.213 0.628 -9.623 1.00 95.12 283 ARG A C 1
ATOM 2196 O O . ARG A 1 283 ? 17.631 1.775 -9.531 1.00 95.12 283 ARG A O 1
ATOM 2203 N N . LYS A 1 284 ? 16.139 0.298 -10.335 1.00 97.12 284 LYS A N 1
ATOM 2204 C CA . LYS A 1 284 ? 15.416 1.239 -11.189 1.00 97.12 284 LYS A CA 1
ATOM 2205 C C . LYS A 1 284 ? 14.049 1.585 -10.617 1.00 97.12 284 LYS A C 1
ATOM 2207 O O . LYS A 1 284 ? 13.312 0.700 -10.173 1.00 97.12 284 LYS A O 1
ATOM 2212 N N . LEU A 1 285 ? 13.706 2.861 -10.720 1.00 97.19 285 LEU A N 1
ATOM 2213 C CA . LEU A 1 285 ? 12.355 3.389 -10.604 1.00 97.19 285 LEU A CA 1
ATOM 2214 C C . LEU A 1 285 ? 11.933 3.941 -11.962 1.00 97.19 285 LEU A C 1
ATOM 2216 O O . LEU A 1 285 ? 12.616 4.808 -12.510 1.00 97.19 285 LEU A O 1
ATOM 2220 N N . ILE A 1 286 ? 10.843 3.418 -12.521 1.00 97.19 286 ILE A N 1
ATOM 2221 C CA . ILE A 1 286 ? 10.457 3.702 -13.911 1.00 97.19 286 ILE A CA 1
ATOM 2222 C C . ILE A 1 286 ? 9.028 4.229 -14.038 1.00 97.19 286 ILE A C 1
ATOM 2224 O O . ILE A 1 286 ? 8.197 4.101 -13.139 1.00 97.19 286 ILE A O 1
ATOM 2228 N N . TYR A 1 287 ? 8.740 4.803 -15.196 1.00 96.75 287 TYR A N 1
ATOM 2229 C CA . TYR A 1 287 ? 7.415 5.244 -15.598 1.00 96.75 287 TYR A CA 1
ATOM 2230 C C . TYR A 1 287 ? 6.897 4.355 -16.731 1.00 96.75 287 TYR A C 1
ATOM 2232 O O . TYR A 1 287 ? 7.592 4.130 -17.723 1.00 96.75 287 TYR A O 1
ATOM 2240 N N . VAL A 1 288 ? 5.676 3.841 -16.583 1.00 95.75 288 VAL A N 1
ATOM 2241 C CA . VAL A 1 288 ? 5.026 2.962 -17.561 1.00 95.75 288 VAL A CA 1
ATOM 2242 C C . VAL A 1 288 ? 3.872 3.725 -18.220 1.00 95.75 288 VAL A C 1
ATOM 2244 O O . VAL A 1 288 ? 2.746 3.660 -17.734 1.00 95.75 288 VAL A O 1
ATOM 2247 N N . PRO A 1 289 ? 4.095 4.409 -19.359 1.00 91.62 289 PRO A N 1
ATOM 2248 C CA . PRO A 1 289 ? 3.083 5.276 -19.981 1.00 91.62 289 PRO A CA 1
ATOM 2249 C C . PRO A 1 289 ? 1.848 4.518 -20.482 1.00 91.62 289 PRO A C 1
ATOM 2251 O O . PRO A 1 289 ? 0.796 5.101 -20.722 1.00 91.62 289 PRO A O 1
ATOM 2254 N N . ARG A 1 290 ? 1.967 3.199 -20.675 1.00 92.44 290 ARG A N 1
ATOM 2255 C CA . ARG A 1 290 ? 0.855 2.348 -21.112 1.00 92.44 290 ARG A CA 1
ATOM 2256 C C . ARG A 1 290 ? -0.074 1.957 -19.964 1.00 92.44 290 ARG A C 1
ATOM 2258 O O . ARG A 1 290 ? -1.151 1.456 -20.247 1.00 92.44 290 ARG A O 1
ATOM 2265 N N . ALA A 1 291 ? 0.324 2.126 -18.708 1.00 94.81 291 ALA A N 1
ATOM 2266 C CA . ALA A 1 291 ? -0.563 1.949 -17.567 1.00 94.81 291 ALA A CA 1
ATOM 2267 C C . ALA A 1 291 ? -1.089 3.329 -17.176 1.00 94.81 291 ALA A C 1
ATOM 2269 O O . ALA A 1 291 ? -0.292 4.245 -16.998 1.00 94.81 291 ALA A O 1
ATOM 2270 N N . PHE A 1 292 ? -2.401 3.493 -17.064 1.00 93.31 292 PHE A N 1
ATOM 2271 C CA . PHE A 1 292 ? -3.010 4.755 -16.667 1.00 93.31 292 PHE A CA 1
ATOM 2272 C C . PHE A 1 292 ? -4.201 4.571 -15.721 1.00 93.31 292 PHE A C 1
ATOM 2274 O O . PHE A 1 292 ? -4.822 3.507 -15.657 1.00 93.31 292 PHE A O 1
ATOM 2281 N N . CYS A 1 293 ? -4.492 5.631 -14.981 1.00 93.25 293 CYS A N 1
ATOM 2282 C CA . CYS A 1 293 ? -5.664 5.782 -14.133 1.00 93.25 293 CYS A CA 1
ATOM 2283 C C . CYS A 1 293 ? -6.285 7.169 -14.339 1.00 93.25 293 CYS A C 1
ATOM 2285 O O . CYS A 1 293 ? -5.645 8.067 -14.901 1.00 93.25 293 CYS A O 1
ATOM 2287 N N . GLU A 1 294 ? -7.523 7.336 -13.890 1.00 90.81 294 GLU A N 1
ATOM 2288 C CA . GLU A 1 294 ? -8.241 8.607 -13.881 1.00 90.81 294 GLU A CA 1
ATOM 2289 C C . GLU A 1 294 ? -8.607 9.001 -12.448 1.00 90.81 294 GLU A C 1
ATOM 2291 O O . GLU A 1 294 ? -8.979 8.143 -11.648 1.00 90.81 294 GLU A O 1
ATOM 2296 N N . THR A 1 295 ? -8.465 10.290 -12.138 1.00 83.94 295 THR A N 1
ATOM 2297 C CA . THR A 1 295 ? -8.806 10.913 -10.851 1.00 83.94 295 THR A CA 1
ATOM 2298 C C . THR A 1 295 ? -9.591 12.197 -11.055 1.00 83.94 295 THR A C 1
ATOM 2300 O O . THR A 1 295 ? -9.448 12.822 -12.137 1.00 83.94 295 THR A O 1
#

InterPro domains:
  IPR004835 Chitin synthase [PTH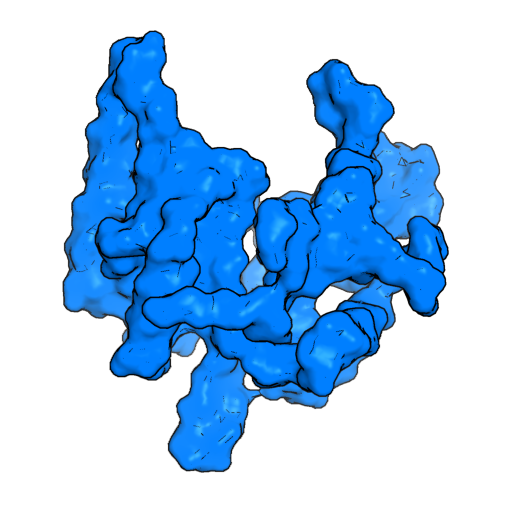R22914] (8-295)
  IPR029044 Nucleotide-diphospho-sugar transferases [G3DSA:3.90.550.10] (132-237)
  IPR029044 Nucleotide-diphospho-sugar transferases [SSF53448] (143-293)

Secondary structure (DSSP, 8-state):
-PPPGGG--EEEEE-SS-B-TT-SSBHHHHHHHTSEE-TTS-SSPPPEEEE-S-SGGGGEEEEEEEEEEEEETTEEEEEEEEEE---TTHHHH-SSTT---HHHHHHHHHHHHHHHHTTPPPPHHHHHHHHHHHHHHSS-GGG--EEEEE-TT-EE-TTHHHHHHHHHHH-TTEEEEEEEEE-TTTTS-HHHHHHHHHHIIIIIIHHHHHHHTTB-S---TTEEEEESEEE-TTSPEEESTT-HHHHHHHT-----SHHHHHHHHT-HHHHHHHHHHHH-TTSEEEEEEEEEEE-

Organism: NCBI:txid1555241

Sequence (295 aa):
TSFADDYKLLFIIADGMVTGSGETRSTPEILLSMIELDENWSSAPIPMPYLAVAEGAARENMAKVYVGWYSAGEHSVPTIVVVKCGTPVEARDSAKPGNRGKRDSQLILMNWLSGIVSNKELCPLEYDLCQKVQYLLGVTPDKLEFVLAVDADTAVDPDSLPRMVASMVLDPAVIGLCGETRIANKRESWVTAIQVFEYYLSQNLSKAFESVFGNVTCLPGCFCMWRIYARREDGAAIPILCHPDIVSTYARTRVNTLHKKNLFMLGEDRFLTTLLLSTFPRRKLIYVPRAFCET

Foldseek 3Di:
DDDAQLLDEAEAEAQFQDADDVGPHTPLRVVVVQFAFDPVDDPDADWFWDQFLDDDQLRIWTWGKTWGWHDDPPHTHTYIYIYIYADPVCNPVPNTHNHDDPLRVVLVVLVLLLCVQVVHDDGRSSVVVQVRSCVRSVDGPPPNWKDWFADPPKAWDSCQVVLQVVVCVVDVLAFKEFEQEAAPCCPVDPVSVVVRVVSCVPVPVVQQVCQVVLQRQFHDNNTMMGTQWHADPVRRTHGQLNHPVLSVVLSDNDDPDPVSCCCNPVVSRSNSSNSNCVVRVSGGYHYRHVTYMYD

Radius of gyration: 19.29 Å; chains: 1; bounding box: 46×47×47 Å

pLDDT: mean 91.29, std 7.03, range [47.25, 98.31]